Protein AF-A0A543ID88-F1 (afdb_monomer_lite)

Structure (mmCIF, N/CA/C/O backbone):
data_AF-A0A543ID88-F1
#
_entry.id   AF-A0A543ID88-F1
#
loop_
_atom_site.group_PDB
_atom_site.id
_atom_site.type_symbol
_atom_site.label_atom_id
_atom_site.label_alt_id
_atom_site.label_comp_id
_atom_site.label_asym_id
_atom_site.label_entity_id
_atom_site.label_seq_id
_atom_site.pdbx_PDB_ins_code
_atom_site.Cartn_x
_atom_site.Cartn_y
_atom_site.Cartn_z
_atom_site.occupancy
_atom_site.B_iso_or_equiv
_atom_site.auth_seq_id
_atom_site.auth_comp_id
_atom_site.auth_asym_id
_atom_site.auth_atom_id
_atom_site.pdbx_PDB_model_num
ATOM 1 N N . MET A 1 1 ? 28.030 -26.081 2.882 1.00 32.50 1 MET A N 1
ATOM 2 C CA . MET A 1 1 ? 27.523 -26.207 1.498 1.00 32.50 1 MET A CA 1
ATOM 3 C C . MET A 1 1 ? 28.142 -25.094 0.669 1.00 32.50 1 MET A C 1
ATOM 5 O O . MET A 1 1 ? 28.091 -23.961 1.132 1.00 32.50 1 MET A O 1
ATOM 9 N N . PRO A 1 2 ? 28.772 -25.383 -0.480 1.00 26.48 2 PRO A N 1
ATOM 10 C CA . PRO A 1 2 ? 29.343 -24.340 -1.320 1.00 26.48 2 PRO A CA 1
ATOM 11 C C . PRO A 1 2 ? 28.214 -23.525 -1.962 1.00 26.48 2 PRO A C 1
ATOM 13 O O . PRO A 1 2 ? 27.230 -24.091 -2.437 1.00 26.48 2 PRO A O 1
ATOM 16 N N . PHE A 1 3 ? 28.352 -22.199 -1.949 1.00 24.62 3 PHE A N 1
ATOM 17 C CA . PHE A 1 3 ? 27.469 -21.305 -2.693 1.00 24.62 3 PHE A CA 1
ATOM 18 C C . PHE A 1 3 ? 27.558 -21.653 -4.188 1.00 24.62 3 PHE A C 1
ATOM 20 O O . PHE A 1 3 ? 28.674 -21.756 -4.708 1.00 24.62 3 PHE A O 1
ATOM 27 N N . PRO A 1 4 ? 26.431 -21.859 -4.896 1.00 30.67 4 PRO A N 1
ATOM 28 C CA . PRO A 1 4 ? 26.477 -22.095 -6.329 1.00 30.67 4 PRO A CA 1
ATOM 29 C C . PRO A 1 4 ? 27.096 -20.875 -7.014 1.00 30.67 4 PRO A C 1
ATOM 31 O O . PRO A 1 4 ? 26.754 -19.733 -6.699 1.00 30.67 4 PRO A O 1
ATOM 34 N N . ALA A 1 5 ? 28.027 -21.142 -7.933 1.00 29.08 5 ALA A N 1
ATOM 35 C CA . ALA A 1 5 ? 28.704 -20.142 -8.746 1.00 29.08 5 ALA A CA 1
ATOM 36 C C . ALA A 1 5 ? 27.697 -19.126 -9.302 1.00 29.08 5 ALA A C 1
ATOM 38 O O . ALA A 1 5 ? 26.635 -19.508 -9.802 1.00 29.08 5 ALA A O 1
ATOM 39 N N . ALA A 1 6 ? 28.042 -17.841 -9.188 1.00 31.47 6 ALA A N 1
ATOM 40 C CA . ALA A 1 6 ? 27.239 -16.724 -9.657 1.00 31.47 6 ALA A CA 1
ATOM 41 C C . ALA A 1 6 ? 26.782 -16.977 -11.100 1.00 31.47 6 ALA A C 1
ATOM 43 O O . ALA A 1 6 ? 27.571 -16.900 -12.044 1.00 31.47 6 ALA A O 1
ATOM 44 N N . ARG A 1 7 ? 25.498 -17.314 -11.270 1.00 39.09 7 ARG A N 1
ATOM 45 C CA . ARG A 1 7 ? 24.874 -17.362 -12.590 1.00 39.09 7 ARG A CA 1
ATOM 46 C C . ARG A 1 7 ? 24.996 -15.965 -13.190 1.00 39.09 7 ARG A C 1
ATOM 48 O O . ARG A 1 7 ? 24.654 -14.977 -12.544 1.00 39.09 7 ARG A O 1
ATOM 55 N N . SER A 1 8 ? 25.549 -15.921 -14.398 1.00 37.97 8 SER A N 1
ATOM 56 C CA . SER A 1 8 ? 25.791 -14.727 -15.205 1.00 37.97 8 SER A CA 1
ATOM 57 C C . SER A 1 8 ? 24.651 -13.712 -15.098 1.00 37.97 8 SER A C 1
ATOM 59 O O . SER A 1 8 ? 23.491 -14.111 -15.161 1.00 37.97 8 SER A O 1
ATOM 61 N N . ALA A 1 9 ? 25.006 -12.430 -14.973 1.00 44.28 9 ALA A N 1
ATOM 62 C CA . ALA A 1 9 ? 24.134 -11.256 -14.892 1.00 44.28 9 ALA A CA 1
ATOM 63 C C . ALA A 1 9 ? 22.684 -11.457 -15.392 1.00 44.28 9 ALA A C 1
ATOM 65 O O . ALA A 1 9 ? 22.451 -11.856 -16.534 1.00 44.28 9 ALA A O 1
ATOM 66 N N . LEU A 1 10 ? 21.741 -11.124 -14.504 1.00 54.94 10 LEU A N 1
ATOM 67 C CA . LEU A 1 10 ? 20.293 -11.342 -14.587 1.00 54.94 10 LEU A CA 1
ATOM 68 C C . LEU A 1 10 ? 19.692 -11.019 -15.982 1.00 54.94 10 LEU A C 1
ATOM 70 O O . LEU A 1 10 ? 19.933 -9.920 -16.496 1.00 54.94 10 LEU A O 1
ATOM 74 N N . PRO A 1 11 ? 18.854 -11.909 -16.563 1.00 69.50 11 PRO A N 1
ATOM 75 C CA . PRO A 1 11 ? 18.269 -11.781 -17.910 1.00 69.50 11 PRO A CA 1
ATOM 76 C C . PRO A 1 11 ? 17.581 -10.440 -18.218 1.00 69.50 11 PRO A C 1
ATOM 78 O O . PRO A 1 11 ? 17.536 -10.026 -19.376 1.00 69.50 11 PRO A O 1
ATOM 81 N N . LEU A 1 12 ? 17.053 -9.753 -17.201 1.00 75.00 12 LEU A N 1
ATOM 82 C CA . LEU A 1 12 ? 16.366 -8.465 -17.330 1.00 75.00 12 LEU A CA 1
ATOM 83 C C . LEU A 1 12 ? 17.308 -7.274 -17.502 1.00 75.00 12 LEU A C 1
ATOM 85 O O . LEU A 1 12 ? 17.011 -6.383 -18.288 1.00 75.00 12 LEU A O 1
ATOM 89 N N . ALA A 1 13 ? 18.446 -7.244 -16.805 1.00 74.31 13 ALA A N 1
ATOM 90 C CA . ALA A 1 13 ? 19.376 -6.119 -16.904 1.00 74.31 13 ALA A CA 1
ATOM 91 C C . ALA A 1 13 ? 19.948 -6.012 -18.325 1.00 74.31 13 ALA A C 1
ATOM 93 O O . ALA A 1 13 ? 19.974 -4.929 -18.904 1.00 74.31 13 ALA A O 1
ATOM 94 N N . LYS A 1 14 ? 20.316 -7.156 -18.923 1.00 79.31 14 LYS A N 1
ATOM 95 C CA . LYS A 1 14 ? 20.749 -7.223 -20.327 1.00 79.31 14 LYS A CA 1
ATOM 96 C C . LYS A 1 14 ? 19.665 -6.719 -21.282 1.00 79.31 14 LYS A C 1
ATOM 98 O O . LYS A 1 14 ? 19.958 -5.922 -22.165 1.00 79.31 14 LYS A O 1
ATOM 103 N N . ARG A 1 15 ? 18.412 -7.133 -21.073 1.00 88.31 15 ARG A N 1
ATOM 104 C CA . ARG A 1 15 ? 17.266 -6.664 -21.864 1.00 88.31 15 ARG A CA 1
ATOM 105 C C . ARG A 1 15 ? 17.023 -5.171 -21.721 1.00 88.31 15 ARG A C 1
ATOM 107 O O . ARG A 1 15 ? 16.826 -4.508 -22.727 1.00 88.31 15 ARG A O 1
ATOM 114 N N . LEU A 1 16 ? 17.075 -4.628 -20.506 1.00 89.44 16 LEU A N 1
ATOM 115 C CA . LEU A 1 16 ? 16.891 -3.196 -20.263 1.00 89.44 16 LEU A CA 1
ATOM 116 C C . LEU A 1 16 ? 17.969 -2.363 -20.961 1.00 89.44 16 LEU A C 1
ATOM 118 O O . LEU A 1 16 ? 17.645 -1.330 -21.534 1.00 89.44 16 LEU A O 1
ATOM 122 N N . LEU A 1 17 ? 19.222 -2.825 -20.979 1.00 88.62 17 LEU A N 1
ATOM 123 C CA . LEU A 1 17 ? 20.306 -2.138 -21.692 1.00 88.62 17 LEU A CA 1
ATOM 124 C C . LEU A 1 17 ? 20.080 -2.062 -23.208 1.00 88.62 17 LEU A C 1
ATOM 126 O O . LEU A 1 17 ? 20.566 -1.131 -23.841 1.00 88.62 17 LEU A O 1
ATOM 130 N N . VAL A 1 18 ? 19.347 -3.016 -23.782 1.00 91.75 18 VAL A N 1
ATOM 131 C CA . VAL A 1 18 ? 19.036 -3.052 -25.217 1.00 91.75 18 VAL A CA 1
ATOM 132 C C . VAL A 1 18 ? 17.719 -2.330 -25.502 1.00 91.75 18 VAL A C 1
ATOM 134 O O . VAL A 1 18 ? 17.669 -1.379 -26.278 1.00 91.75 18 VAL A O 1
ATOM 137 N N . PHE A 1 19 ? 16.638 -2.771 -24.864 1.00 94.81 19 PHE A N 1
ATOM 138 C CA . PHE A 1 19 ? 15.277 -2.432 -25.260 1.00 94.81 19 PHE A CA 1
ATOM 139 C C . PHE A 1 19 ? 14.764 -1.122 -24.677 1.00 94.81 19 PHE A C 1
ATOM 141 O O . PHE A 1 19 ? 13.960 -0.458 -25.330 1.00 94.81 19 PHE A O 1
ATOM 148 N N . LEU A 1 20 ? 15.238 -0.709 -23.496 1.00 95.31 20 LEU A N 1
ATOM 149 C CA . LEU A 1 20 ? 14.844 0.578 -22.924 1.00 95.31 20 LEU A CA 1
ATOM 150 C C . LEU A 1 20 ? 15.304 1.753 -23.804 1.00 95.31 20 LEU A C 1
ATOM 152 O O . LEU A 1 20 ? 14.445 2.516 -24.244 1.00 95.31 20 LEU A O 1
ATOM 156 N N . PRO A 1 21 ? 16.603 1.905 -24.133 1.00 97.19 21 PRO A N 1
ATOM 157 C CA . PRO A 1 21 ? 17.030 2.985 -25.014 1.00 97.19 21 PRO A CA 1
ATOM 158 C C . PRO A 1 21 ? 16.440 2.851 -26.423 1.00 97.19 21 PRO A C 1
ATOM 160 O O . PRO A 1 21 ? 16.011 3.858 -26.973 1.00 97.19 21 PRO A O 1
ATOM 163 N N . MET A 1 22 ? 16.309 1.634 -26.969 1.00 97.50 22 MET A N 1
ATOM 164 C CA . MET A 1 22 ? 15.675 1.397 -28.277 1.00 97.50 22 MET A CA 1
ATOM 165 C C . MET A 1 22 ? 14.242 1.938 -28.348 1.00 97.50 22 MET A C 1
ATOM 167 O O . MET A 1 22 ? 13.903 2.686 -29.264 1.00 97.50 22 MET A O 1
ATOM 171 N N . ALA A 1 23 ? 13.395 1.612 -27.369 1.00 97.56 23 ALA A N 1
ATOM 172 C CA . ALA A 1 23 ? 12.006 2.062 -27.369 1.00 97.56 23 ALA A CA 1
ATOM 173 C C . ALA A 1 23 ? 11.887 3.594 -27.260 1.00 97.56 23 ALA A C 1
ATOM 175 O O . ALA A 1 23 ? 11.049 4.210 -27.922 1.00 97.56 23 ALA A O 1
ATOM 176 N N . PHE A 1 24 ? 12.756 4.219 -26.464 1.00 98.06 24 PHE A N 1
ATOM 177 C CA . PHE A 1 24 ? 12.815 5.671 -26.312 1.00 98.06 24 PHE A CA 1
ATOM 178 C C . PHE A 1 24 ? 13.335 6.378 -27.573 1.00 98.06 24 PHE A C 1
ATOM 180 O O . PHE A 1 24 ? 12.769 7.395 -27.972 1.00 98.06 24 PHE A O 1
ATOM 187 N N . THR A 1 25 ? 14.345 5.828 -28.250 1.00 97.44 25 THR A N 1
ATOM 188 C CA . THR A 1 25 ? 14.843 6.344 -29.537 1.00 97.44 25 THR A CA 1
ATOM 189 C C . THR A 1 25 ? 13.767 6.328 -30.609 1.00 97.44 25 THR A C 1
ATOM 191 O O . THR A 1 25 ? 13.548 7.342 -31.268 1.00 97.44 25 THR A O 1
ATOM 194 N N . ARG A 1 26 ? 13.041 5.217 -30.746 1.00 96.31 26 ARG A N 1
ATOM 195 C CA . ARG A 1 26 ? 11.966 5.090 -31.741 1.00 96.31 26 ARG A CA 1
ATOM 196 C C . ARG A 1 26 ? 10.801 6.043 -31.468 1.00 96.31 26 ARG A C 1
ATOM 198 O O . ARG A 1 26 ? 10.147 6.505 -32.395 1.00 96.31 26 ARG A O 1
ATOM 205 N N . ARG A 1 27 ? 10.556 6.382 -30.196 1.00 96.06 27 ARG A N 1
ATOM 206 C CA . ARG A 1 27 ? 9.585 7.418 -29.810 1.00 96.06 27 ARG A CA 1
ATOM 207 C C . ARG A 1 27 ? 10.066 8.834 -30.142 1.00 96.06 27 ARG A C 1
ATOM 209 O O . ARG A 1 27 ? 9.229 9.674 -30.485 1.00 96.06 27 ARG A O 1
ATOM 216 N N . LEU A 1 28 ? 11.366 9.093 -29.984 1.00 95.81 28 LEU A N 1
ATOM 217 C CA . LEU A 1 28 ? 12.005 10.382 -30.263 1.00 95.81 28 LEU A CA 1
ATOM 218 C C . LEU A 1 28 ? 12.052 10.689 -31.766 1.00 95.81 28 LEU A C 1
ATOM 220 O O . LEU A 1 28 ? 11.889 11.844 -32.146 1.00 95.81 28 LEU A O 1
ATOM 224 N N . LEU A 1 29 ? 12.253 9.668 -32.605 1.00 94.94 29 LEU A N 1
ATOM 225 C CA . LEU A 1 29 ? 12.460 9.798 -34.051 1.00 94.94 29 LEU A CA 1
ATOM 226 C C . LEU A 1 29 ? 11.377 9.034 -34.844 1.00 94.94 29 LEU A C 1
ATOM 228 O O . LEU A 1 29 ? 11.678 8.032 -35.492 1.00 94.94 29 LEU A O 1
ATOM 232 N N . PRO A 1 30 ? 10.107 9.483 -34.806 1.00 93.94 30 PRO A N 1
ATOM 233 C CA . PRO A 1 30 ? 8.981 8.747 -35.389 1.00 93.94 30 PRO A CA 1
ATOM 234 C C . PRO A 1 30 ? 8.998 8.671 -36.925 1.00 93.94 30 PRO A C 1
ATOM 236 O O . PRO A 1 30 ? 8.329 7.810 -37.491 1.00 93.94 30 PRO A O 1
ATOM 239 N N . ASP A 1 31 ? 9.746 9.550 -37.597 1.00 94.38 31 ASP A N 1
ATOM 240 C CA . ASP A 1 31 ? 9.828 9.599 -39.065 1.00 94.38 31 ASP A CA 1
ATOM 241 C C . ASP A 1 31 ? 10.804 8.562 -39.655 1.00 94.38 31 ASP A C 1
ATOM 243 O O . ASP A 1 31 ? 10.815 8.332 -40.868 1.00 94.38 31 ASP A O 1
ATOM 247 N N . VAL A 1 32 ? 11.607 7.911 -38.806 1.00 95.88 32 VAL A N 1
ATOM 248 C CA . VAL A 1 32 ? 12.527 6.840 -39.201 1.00 95.88 32 VAL A CA 1
ATOM 249 C C . VAL A 1 32 ? 11.774 5.512 -39.256 1.00 95.88 32 VAL A C 1
ATOM 251 O O . VAL A 1 32 ? 10.973 5.185 -38.379 1.00 95.88 32 VAL A O 1
ATOM 254 N N . ARG A 1 33 ? 12.041 4.704 -40.285 1.00 96.19 33 ARG A N 1
ATOM 255 C CA . ARG A 1 33 ? 11.473 3.355 -40.396 1.00 96.19 33 ARG A CA 1
ATOM 256 C C . ARG A 1 33 ? 12.375 2.345 -39.702 1.00 96.19 33 ARG A C 1
ATOM 258 O O . ARG A 1 33 ? 13.553 2.220 -40.039 1.00 96.19 33 ARG A O 1
ATOM 265 N N . TYR A 1 34 ? 11.787 1.591 -38.780 1.00 96.25 34 TYR A N 1
ATOM 266 C CA . TYR A 1 34 ? 12.476 0.578 -37.989 1.00 96.25 34 TYR A CA 1
ATOM 267 C C . TYR A 1 34 ? 11.939 -0.826 -38.286 1.00 96.25 34 TYR A C 1
ATOM 269 O O . TYR A 1 34 ? 10.726 -0.985 -38.436 1.00 96.25 34 TYR A O 1
ATOM 277 N N . PRO A 1 35 ? 12.800 -1.855 -38.286 1.00 96.44 35 PRO A N 1
ATOM 278 C CA . PRO A 1 35 ? 12.372 -3.246 -38.250 1.00 96.44 35 PRO A CA 1
ATOM 279 C C . PRO A 1 35 ? 11.612 -3.557 -36.955 1.00 96.44 35 PRO A C 1
ATOM 281 O O . PRO A 1 35 ? 11.930 -3.029 -35.882 1.00 96.44 35 PRO A O 1
ATOM 284 N N . ASP A 1 36 ? 10.618 -4.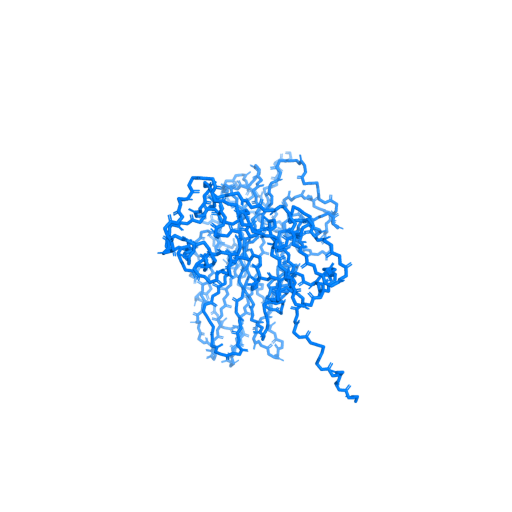437 -37.043 1.00 96.31 36 ASP A N 1
ATOM 285 C CA . ASP A 1 36 ? 9.851 -4.940 -35.900 1.00 96.31 36 ASP A CA 1
ATOM 286 C C . ASP A 1 36 ? 10.512 -6.154 -35.230 1.00 96.31 36 ASP A C 1
ATOM 288 O O . ASP A 1 36 ? 9.986 -6.683 -34.250 1.00 96.31 36 ASP A O 1
ATOM 292 N N . THR A 1 37 ? 11.681 -6.569 -35.718 1.00 96.44 37 THR A N 1
ATOM 293 C CA . THR A 1 37 ? 12.481 -7.670 -35.187 1.00 96.44 37 THR A CA 1
ATOM 294 C C . THR A 1 37 ? 13.880 -7.224 -34.782 1.00 96.44 37 THR A C 1
ATOM 296 O O . THR A 1 37 ? 14.420 -6.229 -35.270 1.00 96.44 37 THR A O 1
ATOM 299 N N . VAL A 1 38 ? 14.480 -8.003 -33.885 1.00 95.06 38 VAL A N 1
ATOM 300 C CA . VAL A 1 38 ? 15.925 -8.011 -33.635 1.00 95.06 38 VAL A CA 1
ATOM 301 C C . VAL A 1 38 ? 16.477 -9.387 -33.982 1.00 95.06 38 VAL A C 1
ATOM 303 O O . VAL A 1 38 ? 15.849 -10.408 -33.682 1.00 95.06 38 VAL A O 1
ATOM 306 N N . ALA A 1 39 ? 17.645 -9.422 -34.615 1.00 95.50 39 ALA A N 1
ATOM 307 C CA . ALA A 1 39 ? 18.350 -10.663 -34.907 1.00 95.50 39 ALA A CA 1
ATOM 308 C C . ALA A 1 39 ? 19.208 -11.073 -33.707 1.00 95.50 39 ALA A C 1
ATOM 310 O O . ALA A 1 39 ? 19.908 -10.245 -33.132 1.00 95.50 39 ALA A O 1
ATOM 311 N N . ALA A 1 40 ? 19.191 -12.348 -33.348 1.00 92.94 40 ALA A N 1
ATOM 312 C CA . ALA A 1 40 ? 20.079 -12.969 -32.372 1.00 92.94 40 ALA A CA 1
ATOM 313 C C . ALA A 1 40 ? 20.671 -14.263 -32.972 1.00 92.94 40 ALA A C 1
ATOM 315 O O . ALA A 1 40 ? 20.131 -14.766 -33.964 1.00 92.94 40 ALA A O 1
ATOM 316 N N . PRO A 1 41 ? 21.762 -14.822 -32.412 1.00 93.25 41 PRO A N 1
ATOM 317 C CA . PRO A 1 41 ? 22.374 -16.053 -32.927 1.00 93.25 41 PRO A CA 1
ATOM 318 C C . PRO A 1 41 ? 21.398 -17.230 -33.119 1.00 93.25 41 PRO A C 1
ATOM 320 O O . PRO A 1 41 ? 21.515 -17.985 -34.082 1.00 93.25 41 PRO A O 1
ATOM 323 N N . GLY A 1 42 ? 20.417 -17.363 -32.232 1.00 91.06 42 GLY A N 1
ATOM 324 C CA . GLY A 1 42 ? 19.399 -18.408 -32.187 1.00 91.06 42 GLY A CA 1
ATOM 325 C C . GLY A 1 42 ? 18.105 -18.071 -32.927 1.00 91.06 42 GLY A C 1
ATOM 326 O O . GLY A 1 42 ? 17.183 -18.886 -32.930 1.00 91.06 42 GLY A O 1
ATOM 327 N N . GLY A 1 43 ? 18.010 -16.901 -33.567 1.00 93.81 43 GLY A N 1
ATOM 328 C CA . GLY A 1 43 ? 16.870 -16.535 -34.406 1.00 93.81 43 GLY A CA 1
ATOM 329 C C . GLY A 1 43 ? 16.448 -15.075 -34.292 1.00 93.81 43 GLY A C 1
ATOM 330 O O . GLY A 1 43 ? 17.131 -14.238 -33.708 1.00 93.81 43 GLY A O 1
ATOM 331 N N . ARG A 1 44 ? 15.293 -14.759 -34.880 1.00 95.12 44 ARG A N 1
ATOM 332 C CA . ARG A 1 44 ? 14.691 -13.423 -34.809 1.00 95.12 44 ARG A CA 1
ATOM 333 C C . ARG A 1 44 ? 13.687 -13.347 -33.671 1.00 95.12 44 ARG A C 1
ATOM 335 O O . ARG A 1 44 ? 12.869 -14.250 -33.510 1.00 95.12 44 ARG A O 1
ATOM 342 N N . VAL A 1 45 ? 13.717 -12.245 -32.932 1.00 93.12 45 VAL A N 1
ATOM 343 C CA . VAL A 1 45 ? 12.746 -11.934 -31.877 1.00 93.12 45 VAL A CA 1
ATOM 344 C C . VAL A 1 45 ? 11.899 -10.762 -32.342 1.00 93.12 45 VAL A C 1
ATOM 346 O O . VAL A 1 45 ? 12.434 -9.693 -32.636 1.00 93.12 45 VAL A O 1
ATOM 349 N N . ARG A 1 46 ? 10.579 -10.953 -32.411 1.00 95.75 46 ARG A N 1
ATOM 350 C CA . ARG A 1 46 ? 9.644 -9.867 -32.712 1.00 95.75 46 ARG A CA 1
ATOM 351 C C . ARG A 1 46 ? 9.519 -8.969 -31.486 1.00 95.75 46 ARG A C 1
ATOM 353 O O . ARG A 1 46 ? 9.213 -9.436 -30.394 1.00 95.75 46 ARG A O 1
ATOM 360 N N . LEU A 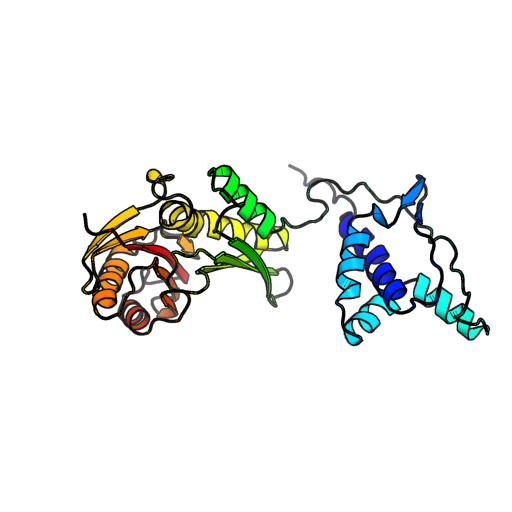1 47 ? 9.741 -7.674 -31.667 1.00 94.62 47 LEU A N 1
ATOM 361 C CA . LEU A 1 47 ? 9.776 -6.688 -30.588 1.00 94.62 47 LEU A CA 1
ATOM 362 C C . LEU A 1 47 ? 8.440 -6.571 -29.852 1.00 94.62 47 LEU A C 1
ATOM 364 O O . LEU A 1 47 ? 8.426 -6.363 -28.645 1.00 94.62 47 LEU A O 1
ATOM 368 N N . ALA A 1 48 ? 7.321 -6.755 -30.559 1.00 91.81 48 ALA A N 1
ATOM 369 C CA . ALA A 1 48 ? 5.992 -6.772 -29.948 1.00 91.81 48 ALA A CA 1
ATOM 370 C C . ALA A 1 48 ? 5.787 -7.942 -28.965 1.00 91.81 48 ALA A C 1
ATOM 372 O O . ALA A 1 48 ? 4.965 -7.825 -28.060 1.00 91.81 48 ALA A O 1
ATOM 373 N N . ASP A 1 49 ? 6.542 -9.034 -29.125 1.00 89.81 49 ASP A N 1
ATOM 374 C CA . ASP A 1 49 ? 6.466 -10.222 -28.267 1.00 89.81 49 ASP A CA 1
ATOM 375 C C . ASP A 1 49 ? 7.548 -10.215 -27.173 1.00 89.81 49 ASP A C 1
ATOM 377 O O . ASP A 1 49 ? 7.559 -11.084 -26.302 1.00 89.81 49 ASP A O 1
ATOM 381 N N . GLU A 1 50 ? 8.464 -9.239 -27.192 1.00 90.44 50 GLU A N 1
ATOM 382 C CA . GLU A 1 50 ? 9.490 -9.085 -26.164 1.00 90.44 50 GLU A CA 1
ATOM 383 C C . GLU A 1 50 ? 8.945 -8.209 -25.016 1.00 90.44 50 GLU A C 1
ATOM 385 O O . GLU A 1 50 ? 8.677 -7.017 -25.210 1.00 90.44 50 GLU A O 1
ATOM 390 N N . PRO A 1 51 ? 8.752 -8.765 -23.804 1.00 83.94 51 PRO A N 1
ATOM 391 C CA . PRO A 1 51 ? 8.013 -8.084 -22.741 1.00 83.94 51 PRO A CA 1
ATOM 392 C C . PRO A 1 51 ? 8.710 -6.826 -22.206 1.00 83.94 51 PRO A C 1
ATOM 394 O O . PRO A 1 51 ? 8.035 -5.883 -21.788 1.00 83.94 51 PRO A O 1
ATOM 397 N N . VAL A 1 52 ? 10.045 -6.773 -22.220 1.00 87.69 52 VAL A N 1
ATOM 398 C CA . VAL A 1 52 ? 10.805 -5.600 -21.767 1.00 87.69 52 VAL A CA 1
ATOM 399 C C . VAL A 1 52 ? 10.725 -4.486 -22.802 1.00 87.69 52 VAL A C 1
ATOM 401 O O . VAL A 1 52 ? 10.549 -3.330 -22.419 1.00 87.69 52 VAL A O 1
ATOM 404 N N . PHE A 1 53 ? 10.780 -4.805 -24.097 1.00 93.00 53 PHE A N 1
ATOM 405 C CA . PHE A 1 53 ? 10.537 -3.817 -25.147 1.00 93.00 53 PHE A CA 1
ATOM 406 C C . PHE A 1 53 ? 9.109 -3.272 -25.099 1.00 93.00 53 PHE A C 1
ATOM 408 O O . PHE A 1 53 ? 8.930 -2.055 -25.103 1.00 93.00 53 PHE A O 1
ATOM 415 N N . ALA A 1 54 ? 8.098 -4.137 -24.995 1.00 90.44 54 ALA A N 1
ATOM 416 C CA . ALA A 1 54 ? 6.702 -3.712 -24.891 1.00 90.44 54 ALA A CA 1
ATOM 417 C C . ALA A 1 54 ? 6.473 -2.770 -23.692 1.00 90.44 54 ALA A C 1
ATOM 419 O O . ALA A 1 54 ? 5.858 -1.707 -23.844 1.00 90.44 54 ALA A O 1
ATOM 420 N N . ALA A 1 55 ? 7.028 -3.105 -22.520 1.00 86.31 55 ALA A N 1
ATOM 421 C CA . ALA A 1 55 ? 6.966 -2.257 -21.330 1.00 86.31 55 ALA A CA 1
ATOM 422 C C . ALA A 1 55 ? 7.726 -0.929 -21.516 1.00 86.31 55 ALA A C 1
ATOM 424 O O . ALA A 1 55 ? 7.206 0.139 -21.185 1.00 86.31 55 ALA A O 1
ATOM 425 N N . ALA A 1 56 ? 8.929 -0.969 -22.095 1.00 93.94 56 ALA A N 1
ATOM 426 C CA . ALA A 1 56 ? 9.721 0.223 -22.385 1.00 93.94 56 ALA A CA 1
ATOM 427 C C . ALA A 1 56 ? 9.021 1.159 -23.383 1.00 93.94 56 ALA A C 1
ATOM 429 O O . ALA A 1 56 ? 8.991 2.371 -23.171 1.00 93.94 56 ALA A O 1
ATOM 430 N N . ALA A 1 57 ? 8.402 0.613 -24.431 1.00 95.19 57 ALA A N 1
ATOM 431 C CA . ALA A 1 57 ? 7.634 1.368 -25.417 1.00 95.19 57 ALA A CA 1
ATOM 432 C C . ALA A 1 57 ? 6.396 2.016 -24.792 1.00 95.19 57 ALA A C 1
ATOM 434 O O . ALA A 1 57 ? 6.090 3.172 -25.088 1.00 95.19 57 ALA A O 1
ATOM 435 N N . ALA A 1 58 ? 5.711 1.313 -23.885 1.00 90.62 58 ALA A N 1
ATOM 436 C CA . ALA A 1 58 ? 4.627 1.898 -23.103 1.00 90.62 58 ALA A CA 1
ATOM 437 C C . ALA A 1 58 ? 5.109 3.060 -22.227 1.00 90.62 58 ALA A C 1
ATOM 439 O O . ALA A 1 58 ? 4.483 4.121 -22.231 1.00 90.62 58 ALA A O 1
ATOM 440 N N . ARG A 1 59 ? 6.252 2.906 -21.547 1.00 92.75 59 ARG A N 1
ATOM 441 C CA . ARG A 1 59 ? 6.840 3.970 -20.722 1.00 92.75 59 ARG A CA 1
ATOM 442 C C . ARG A 1 59 ? 7.266 5.186 -21.545 1.00 92.75 59 ARG A C 1
ATOM 444 O O . ARG A 1 59 ? 6.999 6.311 -21.120 1.00 92.75 59 ARG A O 1
ATOM 451 N N . ALA A 1 60 ? 7.882 4.961 -22.705 1.00 95.88 60 ALA A N 1
ATOM 452 C CA . ALA A 1 60 ? 8.354 6.011 -23.603 1.00 95.88 60 ALA A CA 1
ATOM 453 C C . ALA A 1 60 ? 7.208 6.886 -24.138 1.00 95.88 60 ALA A C 1
ATOM 455 O O . ALA A 1 60 ? 7.391 8.088 -24.313 1.00 95.88 60 ALA A O 1
ATOM 456 N N . ARG A 1 61 ? 6.004 6.326 -24.352 1.00 95.00 61 ARG A N 1
ATOM 457 C CA . ARG A 1 61 ? 4.824 7.111 -24.773 1.00 95.00 61 ARG A CA 1
ATOM 458 C C . ARG A 1 61 ? 4.458 8.220 -23.783 1.00 95.00 61 ARG A C 1
ATOM 460 O O . ARG A 1 61 ? 4.011 9.273 -24.224 1.00 95.00 61 ARG A O 1
ATOM 467 N N . ASN A 1 62 ? 4.693 7.980 -22.495 1.00 91.69 62 ASN A N 1
ATOM 468 C CA . ASN A 1 62 ? 4.362 8.888 -21.395 1.00 91.69 62 ASN A CA 1
ATOM 469 C C . ASN A 1 62 ? 5.589 9.644 -20.855 1.00 91.69 62 ASN A C 1
ATOM 471 O O . ASN A 1 62 ? 5.502 10.286 -19.812 1.00 91.69 62 ASN A O 1
ATOM 475 N N . ALA A 1 63 ? 6.758 9.500 -21.483 1.00 92.25 63 ALA A N 1
ATOM 476 C CA . ALA A 1 63 ? 7.980 10.150 -21.031 1.00 92.25 63 ALA A CA 1
ATOM 477 C C . ALA A 1 63 ? 8.008 11.623 -21.449 1.00 92.25 63 ALA A C 1
ATOM 479 O O . ALA A 1 63 ? 7.596 11.975 -22.557 1.00 92.25 63 ALA A O 1
ATOM 480 N N . ASP A 1 64 ? 8.518 12.477 -20.563 1.00 93.69 64 ASP A N 1
ATOM 481 C CA . ASP A 1 64 ? 8.800 13.866 -20.911 1.00 93.69 64 ASP A CA 1
ATOM 482 C C . ASP A 1 64 ? 10.068 13.971 -21.776 1.00 93.69 64 ASP A C 1
ATOM 484 O O . ASP A 1 64 ? 10.831 13.014 -21.949 1.00 93.69 64 ASP A O 1
ATOM 488 N N . ARG A 1 65 ? 10.307 15.158 -22.339 1.00 92.00 65 ARG A N 1
ATOM 489 C CA . ARG A 1 65 ? 11.463 15.396 -23.210 1.00 92.00 65 ARG A CA 1
ATOM 490 C C . ARG A 1 65 ? 12.800 15.134 -22.507 1.00 92.00 65 ARG A C 1
ATOM 492 O O . ARG A 1 65 ? 13.693 14.551 -23.117 1.00 92.00 65 ARG A O 1
ATOM 499 N N . ALA A 1 66 ? 12.937 15.538 -21.245 1.00 92.38 66 ALA A N 1
ATOM 500 C CA . ALA A 1 66 ? 14.189 15.404 -20.504 1.00 92.38 66 ALA A CA 1
ATOM 501 C C . ALA A 1 66 ? 14.516 13.931 -20.218 1.00 92.38 66 ALA A C 1
ATOM 503 O O . ALA A 1 66 ? 15.666 13.501 -20.303 1.00 92.38 66 ALA A O 1
ATOM 504 N N . GLU A 1 67 ? 13.507 13.129 -19.897 1.00 90.69 67 GLU A N 1
ATOM 505 C CA . GLU A 1 67 ? 13.638 11.688 -19.755 1.00 90.69 67 GLU A CA 1
ATOM 506 C C . GLU A 1 67 ? 13.976 11.023 -21.086 1.00 90.69 67 GLU A C 1
ATOM 508 O O . GLU A 1 67 ? 14.880 10.185 -21.122 1.00 90.69 67 GLU A O 1
ATOM 513 N N . ILE A 1 68 ? 13.317 11.433 -22.175 1.00 92.94 68 ILE A N 1
ATOM 514 C CA . ILE A 1 68 ? 13.615 10.911 -23.508 1.00 92.94 68 ILE A CA 1
ATOM 515 C C . ILE A 1 68 ? 15.076 11.141 -23.875 1.00 92.94 68 ILE A C 1
ATOM 517 O O . ILE A 1 68 ? 15.759 10.186 -24.239 1.00 92.94 68 ILE A O 1
ATOM 521 N N . GLU A 1 69 ? 15.591 12.354 -23.701 1.00 90.50 69 GLU A N 1
ATOM 522 C CA . GLU A 1 69 ? 16.990 12.678 -23.992 1.00 90.50 69 GLU A CA 1
ATOM 523 C C . GLU A 1 69 ? 17.965 11.881 -23.100 1.00 90.50 69 GLU A C 1
ATOM 525 O O . GLU A 1 69 ? 18.961 11.348 -23.587 1.00 90.50 69 GLU A O 1
ATOM 530 N N . ARG A 1 70 ? 17.664 11.682 -21.808 1.00 92.62 70 ARG A N 1
ATOM 531 C CA . ARG A 1 70 ? 18.526 10.878 -20.911 1.00 92.62 70 ARG A CA 1
ATOM 532 C C . ARG A 1 70 ? 18.625 9.400 -21.298 1.00 92.62 70 ARG A C 1
ATOM 534 O O . ARG A 1 70 ? 19.611 8.749 -20.940 1.00 92.62 70 ARG A O 1
ATOM 541 N N . VAL A 1 71 ? 17.596 8.849 -21.939 1.00 95.38 71 VAL A N 1
ATOM 542 C CA . VAL A 1 71 ? 17.489 7.410 -22.227 1.00 95.38 71 VAL A CA 1
ATOM 543 C C . VAL A 1 71 ? 17.814 7.106 -23.691 1.00 95.38 71 VAL A C 1
ATOM 545 O O . VAL A 1 71 ? 18.678 6.269 -23.950 1.00 95.38 71 VAL A O 1
ATOM 548 N N . ALA A 1 72 ? 17.181 7.799 -24.641 1.00 95.06 72 ALA A N 1
ATOM 549 C CA . ALA A 1 72 ? 17.296 7.542 -26.079 1.00 95.06 72 ALA A CA 1
ATOM 550 C C . ALA A 1 72 ? 18.730 7.695 -26.609 1.00 95.06 72 ALA A C 1
ATOM 552 O O . ALA A 1 72 ? 19.174 6.899 -27.433 1.00 95.06 72 ALA A O 1
ATOM 553 N N . LEU A 1 73 ? 19.487 8.673 -26.102 1.00 92.38 73 LEU A N 1
ATOM 554 C CA . LEU A 1 73 ? 20.854 8.957 -26.564 1.00 92.38 73 LEU A CA 1
ATOM 555 C C . LEU A 1 73 ? 21.856 7.835 -26.244 1.00 92.38 73 LEU A C 1
ATOM 557 O O . LEU A 1 73 ? 22.986 7.850 -26.718 1.00 92.38 73 LEU A O 1
ATOM 561 N N . ARG A 1 74 ? 21.458 6.843 -25.437 1.00 92.94 74 ARG A N 1
ATOM 562 C CA . ARG A 1 74 ? 22.269 5.653 -25.140 1.00 92.94 74 ARG A CA 1
ATOM 563 C C . ARG A 1 74 ? 22.034 4.506 -26.127 1.00 92.94 74 ARG A C 1
ATOM 565 O O . ARG A 1 74 ? 22.640 3.449 -25.973 1.00 92.94 74 ARG A O 1
ATOM 572 N N . CYS A 1 75 ? 21.139 4.676 -27.100 1.00 95.38 75 CYS A N 1
ATOM 573 C CA . CYS A 1 75 ? 20.799 3.639 -28.066 1.00 95.38 75 CYS A CA 1
ATOM 574 C C . CYS A 1 75 ? 21.806 3.572 -29.220 1.00 95.38 75 CYS A C 1
ATOM 576 O O . CYS A 1 75 ? 22.176 4.593 -29.798 1.00 95.38 75 CYS A O 1
ATOM 578 N N . SER A 1 76 ? 22.167 2.358 -29.640 1.00 92.56 76 SER A N 1
ATOM 579 C CA . SER A 1 76 ? 22.938 2.144 -30.868 1.00 92.56 76 SER A CA 1
ATOM 580 C C . SER A 1 76 ? 22.183 2.583 -32.128 1.00 92.56 76 SER A C 1
ATOM 582 O O . SER A 1 76 ? 22.812 3.114 -33.038 1.00 92.56 76 SER A O 1
ATOM 584 N N . GLU A 1 77 ? 20.854 2.419 -32.178 1.00 95.12 77 GLU A N 1
ATOM 585 C CA . GLU A 1 77 ? 20.030 2.899 -33.301 1.00 95.12 77 GLU A CA 1
ATOM 586 C C . GLU A 1 77 ? 20.083 4.428 -33.400 1.00 95.12 77 GLU A C 1
ATOM 588 O O . GLU A 1 77 ? 20.197 4.962 -34.498 1.00 95.12 77 GLU A O 1
ATOM 593 N N . PHE A 1 78 ? 20.078 5.137 -32.263 1.00 95.81 78 PHE A N 1
ATOM 594 C CA . PHE A 1 78 ? 20.222 6.595 -32.250 1.00 95.81 78 PHE A CA 1
ATOM 595 C C . PHE A 1 78 ? 21.573 7.019 -32.831 1.00 95.81 78 PHE A C 1
ATOM 597 O O . PHE A 1 78 ? 21.617 7.879 -33.703 1.00 95.81 78 PHE A O 1
ATOM 604 N N . ASN A 1 79 ? 22.661 6.375 -32.398 1.00 93.94 79 ASN A N 1
ATOM 605 C CA . ASN A 1 79 ? 24.001 6.673 -32.906 1.00 93.94 79 ASN A CA 1
ATOM 606 C C . ASN A 1 79 ? 24.116 6.406 -34.414 1.00 93.94 79 ASN A C 1
ATOM 608 O O . ASN A 1 79 ? 24.700 7.209 -35.135 1.00 93.94 79 ASN A O 1
ATOM 612 N N . ALA A 1 80 ? 23.532 5.309 -34.906 1.00 94.00 80 ALA A N 1
ATOM 613 C CA . ALA A 1 80 ? 23.517 5.000 -36.335 1.00 94.00 80 ALA A CA 1
ATOM 614 C C . ALA A 1 80 ? 22.740 6.050 -37.146 1.00 94.00 80 ALA A C 1
ATOM 616 O O . ALA A 1 80 ? 23.206 6.466 -38.205 1.00 94.00 80 ALA A O 1
ATOM 617 N N . ILE A 1 81 ? 21.590 6.507 -36.636 1.00 95.56 81 ILE A N 1
ATOM 618 C CA . ILE A 1 81 ? 20.817 7.591 -37.256 1.00 95.56 81 ILE A CA 1
ATOM 619 C C . ILE A 1 81 ? 21.633 8.882 -37.261 1.00 95.56 81 ILE A C 1
ATOM 621 O O . ILE A 1 81 ? 21.752 9.505 -38.308 1.00 95.56 81 ILE A O 1
ATOM 625 N N . ASN A 1 82 ? 22.224 9.262 -36.125 1.00 94.94 82 ASN A N 1
ATOM 626 C CA . ASN A 1 82 ? 23.016 10.486 -36.020 1.00 94.94 82 ASN A CA 1
ATOM 627 C C . ASN A 1 82 ? 24.160 10.511 -37.042 1.00 94.94 82 ASN A C 1
ATOM 629 O O . ASN A 1 82 ? 24.293 11.485 -37.774 1.00 94.94 82 ASN A O 1
ATOM 633 N N . ASN A 1 83 ? 24.911 9.413 -37.162 1.00 95.12 83 ASN A N 1
ATOM 634 C CA . ASN A 1 83 ? 25.991 9.305 -38.144 1.00 95.12 83 ASN A CA 1
ATOM 635 C C . ASN A 1 83 ? 25.471 9.442 -39.586 1.00 95.12 83 ASN A C 1
ATOM 637 O O . ASN A 1 83 ? 26.064 10.153 -40.386 1.00 95.12 83 ASN A O 1
ATOM 641 N N . ALA A 1 84 ? 24.332 8.822 -39.915 1.00 94.06 84 ALA A N 1
ATOM 642 C CA . ALA A 1 84 ? 23.741 8.953 -41.248 1.00 94.06 84 ALA A CA 1
ATOM 643 C C . ALA A 1 84 ? 23.334 10.403 -41.568 1.00 94.06 84 ALA A C 1
ATOM 645 O O . ALA A 1 84 ? 23.488 10.848 -42.704 1.00 94.06 84 ALA A O 1
ATOM 646 N N . LEU A 1 85 ? 22.824 11.146 -40.580 1.00 93.44 85 LEU A N 1
ATOM 647 C CA . LEU A 1 85 ? 22.482 12.562 -40.746 1.00 93.44 85 LEU A CA 1
ATOM 648 C C . LEU A 1 85 ? 23.724 13.439 -40.912 1.00 93.44 85 LEU A C 1
ATOM 650 O O . LEU A 1 85 ? 23.710 14.353 -41.735 1.00 93.44 85 LEU A O 1
ATOM 654 N N . GLU A 1 86 ? 24.796 13.154 -40.170 1.00 95.19 86 GLU A N 1
ATOM 655 C CA . GLU A 1 86 ? 26.094 13.820 -40.342 1.00 95.19 86 GLU A CA 1
ATOM 656 C C . GLU A 1 86 ? 26.675 13.576 -41.746 1.00 95.19 86 GLU A C 1
ATOM 658 O O . GLU A 1 86 ? 27.250 14.490 -42.338 1.00 95.19 86 GLU A O 1
ATOM 663 N N . ASP A 1 87 ? 26.415 12.402 -42.326 1.00 95.12 87 ASP A N 1
ATOM 664 C CA . ASP A 1 87 ? 26.770 12.044 -43.706 1.00 95.12 87 ASP A CA 1
ATOM 665 C C . ASP A 1 87 ? 25.794 12.607 -44.767 1.00 95.12 87 ASP A C 1
ATOM 667 O O . ASP A 1 87 ? 25.931 12.335 -45.964 1.00 95.12 87 ASP A O 1
ATOM 671 N N . GLY A 1 88 ? 24.812 13.418 -44.359 1.00 95.12 88 GLY A N 1
ATOM 672 C CA . GLY A 1 88 ? 23.895 14.129 -45.255 1.00 95.12 88 GLY A CA 1
ATOM 673 C C . GLY A 1 88 ? 22.611 13.378 -45.620 1.00 95.12 88 GLY A C 1
ATOM 674 O O . GLY A 1 88 ? 21.923 13.786 -46.560 1.00 95.12 88 GLY A O 1
ATOM 675 N N . ALA A 1 89 ? 22.260 12.301 -44.911 1.00 93.00 89 ALA A N 1
ATOM 676 C CA . ALA A 1 89 ? 20.963 11.649 -45.085 1.00 93.00 89 ALA A CA 1
ATOM 677 C C . ALA A 1 89 ? 19.804 12.562 -44.636 1.00 93.00 89 ALA A C 1
ATOM 679 O O . ALA A 1 89 ? 19.927 13.340 -43.691 1.00 93.00 89 ALA A O 1
ATOM 680 N N . ASP A 1 90 ? 18.643 12.427 -45.283 1.00 92.31 90 ASP A N 1
ATOM 681 C CA . ASP A 1 90 ? 17.387 13.002 -44.789 1.00 92.31 90 ASP A CA 1
ATOM 682 C C . ASP A 1 90 ? 16.731 12.007 -43.820 1.00 92.31 90 ASP A C 1
ATOM 684 O O . ASP A 1 90 ? 16.654 10.808 -44.099 1.00 92.31 90 ASP A O 1
ATOM 688 N N . LEU A 1 91 ? 16.212 12.510 -42.697 1.00 89.44 91 LEU A N 1
ATOM 689 C CA . LEU A 1 91 ? 15.360 11.737 -41.790 1.00 89.44 91 LEU A CA 1
ATOM 690 C C . LEU A 1 91 ? 14.148 11.156 -42.532 1.00 89.44 91 LEU A C 1
ATOM 692 O O . LEU A 1 91 ? 13.729 10.030 -42.253 1.00 89.44 91 LEU A O 1
ATOM 696 N N . ARG A 1 92 ? 13.588 11.906 -43.491 1.00 87.25 92 ARG A N 1
ATOM 697 C CA . ARG A 1 92 ? 12.414 11.490 -44.263 1.00 87.25 92 ARG A CA 1
ATOM 698 C C . ARG A 1 92 ? 12.777 10.362 -45.220 1.00 87.25 92 ARG A C 1
ATOM 700 O O . ARG A 1 92 ? 13.319 10.576 -46.298 1.00 87.25 92 ARG A O 1
ATOM 707 N N . GLY A 1 93 ? 12.404 9.149 -44.828 1.00 82.88 93 GLY A N 1
ATOM 708 C CA . GLY A 1 93 ? 12.681 7.939 -45.598 1.00 82.88 93 GLY A CA 1
ATOM 709 C C . GLY A 1 93 ? 13.937 7.198 -45.151 1.00 82.88 93 GLY A C 1
ATOM 710 O O . GLY A 1 93 ? 14.270 6.192 -45.776 1.00 82.88 93 GLY A O 1
ATOM 711 N N . LEU A 1 94 ? 14.587 7.630 -44.063 1.00 93.69 94 LEU A N 1
ATOM 712 C CA . LEU A 1 94 ? 15.656 6.858 -43.444 1.00 93.69 94 LEU A CA 1
ATOM 713 C C . LEU A 1 94 ? 15.101 5.513 -42.956 1.00 93.69 94 LEU A C 1
ATOM 715 O O . LEU A 1 94 ? 14.101 5.447 -42.235 1.00 93.69 94 LEU A O 1
ATOM 719 N N . VAL A 1 95 ? 15.764 4.433 -43.362 1.00 93.56 95 VAL A N 1
ATOM 720 C CA . VAL A 1 95 ? 15.447 3.066 -42.944 1.00 93.56 95 VAL A CA 1
ATOM 721 C C . VAL A 1 95 ? 16.648 2.519 -42.192 1.00 93.56 95 VAL A C 1
ATOM 723 O O . VAL A 1 95 ? 17.747 2.461 -42.740 1.00 93.56 95 VAL A O 1
ATOM 726 N N . ILE A 1 96 ? 16.437 2.112 -40.944 1.00 93.81 96 ILE A N 1
ATOM 727 C CA . ILE A 1 96 ? 17.478 1.474 -40.137 1.00 93.81 96 ILE A CA 1
ATOM 728 C C . ILE A 1 96 ? 17.476 -0.033 -40.399 1.00 93.81 96 ILE A C 1
ATOM 730 O O . ILE A 1 96 ? 16.424 -0.658 -40.519 1.00 93.81 96 ILE A O 1
ATOM 734 N N . GLY A 1 97 ? 18.671 -0.614 -40.526 1.00 92.00 97 GLY A N 1
ATOM 735 C CA . GLY A 1 97 ? 18.841 -2.061 -40.649 1.00 92.00 97 GLY A CA 1
ATOM 736 C C . GLY A 1 97 ? 18.435 -2.811 -39.374 1.00 92.00 97 GLY A C 1
ATOM 737 O O . GLY A 1 97 ? 18.282 -2.224 -38.307 1.00 92.00 97 GLY A O 1
ATOM 738 N N . GLU A 1 98 ? 18.265 -4.129 -39.475 1.00 93.31 98 GLU A N 1
ATOM 739 C CA . GLU A 1 98 ? 17.917 -4.980 -38.329 1.00 93.31 98 GLU A CA 1
ATOM 740 C C . GLU A 1 98 ? 19.006 -4.927 -37.241 1.00 93.31 98 GLU A C 1
ATOM 742 O O . GLU A 1 98 ? 20.172 -5.247 -37.486 1.00 93.31 98 GLU A O 1
ATOM 747 N N . THR A 1 99 ? 18.621 -4.543 -36.018 1.00 93.62 99 THR A N 1
ATOM 748 C CA . THR A 1 99 ? 19.522 -4.568 -34.860 1.00 93.62 99 THR A CA 1
ATOM 749 C C . THR A 1 99 ? 19.906 -6.013 -34.546 1.00 93.62 99 THR A C 1
ATOM 751 O O . THR A 1 99 ? 19.042 -6.863 -34.327 1.00 93.62 99 THR A O 1
ATOM 754 N N . THR A 1 100 ? 21.213 -6.286 -34.512 1.00 94.44 100 THR A N 1
ATOM 755 C CA . THR A 1 100 ? 21.762 -7.618 -34.223 1.00 94.44 100 THR A CA 1
ATOM 756 C C . THR A 1 100 ? 22.312 -7.679 -32.800 1.00 94.44 100 THR A C 1
ATOM 758 O O . THR A 1 100 ? 23.144 -6.863 -32.401 1.00 94.44 100 THR A O 1
ATOM 761 N N . LEU A 1 101 ? 21.857 -8.661 -32.032 1.00 91.31 101 LEU A N 1
ATOM 762 C CA . LEU A 1 101 ? 22.327 -8.973 -30.691 1.00 91.31 101 LEU A CA 1
ATOM 763 C C . LEU A 1 101 ? 23.556 -9.878 -30.764 1.00 91.31 101 LEU A C 1
ATOM 765 O O . LEU A 1 101 ? 23.637 -10.781 -31.594 1.00 91.31 101 LEU A O 1
ATOM 769 N N . ARG A 1 102 ? 24.515 -9.641 -29.864 1.00 89.06 102 ARG A N 1
ATOM 770 C CA . ARG A 1 102 ? 25.748 -10.436 -29.782 1.00 89.06 102 ARG A CA 1
ATOM 771 C C . ARG A 1 102 ? 25.504 -11.849 -29.250 1.00 89.06 102 ARG A C 1
ATOM 773 O O . ARG A 1 102 ? 26.129 -12.789 -29.725 1.00 89.06 102 ARG A O 1
ATOM 780 N N . ASP A 1 103 ? 24.616 -11.961 -28.270 1.00 86.62 103 ASP A N 1
ATOM 781 C CA . ASP A 1 103 ? 24.262 -13.207 -27.600 1.00 86.62 103 ASP A CA 1
ATOM 782 C C . ASP A 1 103 ? 22.751 -13.422 -27.705 1.00 86.62 103 ASP A C 1
ATOM 784 O O . ASP A 1 103 ? 21.985 -12.457 -27.809 1.00 86.62 103 ASP A O 1
ATOM 788 N N . ASP A 1 104 ? 22.319 -14.677 -27.601 1.00 86.25 104 ASP A N 1
ATOM 789 C CA . ASP A 1 104 ? 20.902 -14.984 -27.456 1.00 86.25 104 ASP A CA 1
ATOM 790 C C . ASP A 1 104 ? 20.318 -14.397 -26.175 1.00 86.25 104 ASP A C 1
ATOM 792 O O . ASP A 1 104 ? 20.927 -14.404 -25.098 1.00 86.25 104 ASP A O 1
ATOM 796 N N . LEU A 1 105 ? 19.079 -13.922 -26.288 1.00 81.44 105 LEU A N 1
ATOM 797 C CA . LEU A 1 105 ? 18.291 -13.546 -25.128 1.00 81.44 105 LEU A CA 1
ATOM 798 C C . LEU A 1 105 ? 17.898 -14.823 -24.390 1.00 81.44 105 LEU A C 1
ATOM 800 O O . LEU A 1 105 ? 17.047 -15.582 -24.850 1.00 81.44 105 LEU A O 1
ATOM 804 N N . THR A 1 106 ? 18.483 -15.048 -23.215 1.00 78.38 106 THR A N 1
ATOM 805 C CA . THR A 1 106 ? 18.034 -16.121 -22.318 1.00 78.38 106 THR A CA 1
ATOM 806 C C . THR A 1 106 ? 16.538 -15.961 -22.056 1.00 78.38 106 THR A C 1
ATOM 808 O O . THR A 1 106 ? 16.149 -14.838 -21.745 1.00 78.38 106 THR A O 1
ATOM 811 N N . PRO A 1 107 ? 15.688 -16.999 -22.172 1.00 73.25 107 PRO A N 1
ATOM 812 C CA . PRO A 1 107 ? 14.238 -16.861 -22.016 1.00 73.25 107 PRO A CA 1
ATOM 813 C C . PRO A 1 107 ? 13.854 -16.092 -20.748 1.00 73.25 107 PRO A C 1
ATOM 815 O O . PRO A 1 107 ? 14.507 -16.248 -19.720 1.00 73.25 107 PRO A O 1
ATOM 818 N N . VAL A 1 108 ? 12.809 -15.262 -20.821 1.00 65.75 108 VAL A N 1
ATOM 819 C CA . VAL A 1 108 ? 12.231 -14.659 -19.612 1.00 65.75 108 VAL A CA 1
ATOM 820 C C . VAL A 1 108 ? 11.498 -15.765 -18.863 1.00 65.75 108 VAL A C 1
ATOM 822 O O . VAL A 1 108 ? 10.458 -16.236 -19.318 1.00 65.75 108 VAL A O 1
ATOM 825 N N . LEU A 1 109 ? 12.035 -16.198 -17.729 1.00 56.97 109 LEU A N 1
ATOM 826 C CA . LEU A 1 109 ? 11.351 -17.115 -16.827 1.00 56.97 109 LEU A CA 1
ATOM 827 C C . LEU A 1 109 ? 10.480 -16.333 -15.830 1.00 56.97 109 LEU A C 1
ATOM 829 O O . LEU A 1 109 ? 10.740 -15.154 -15.556 1.00 56.97 109 LEU A O 1
ATOM 833 N N . PRO A 1 110 ? 9.462 -16.970 -15.226 1.00 45.28 110 PRO A N 1
ATOM 834 C CA . PRO A 1 110 ? 8.768 -16.403 -14.076 1.00 45.28 110 PRO A CA 1
ATOM 835 C C . PRO A 1 110 ? 9.771 -15.965 -12.995 1.00 45.28 110 PRO A C 1
ATOM 837 O O . PRO A 1 110 ? 10.569 -16.760 -12.503 1.00 45.28 110 PRO A O 1
ATOM 840 N N . GLY A 1 111 ? 9.760 -14.676 -12.648 1.00 48.62 111 GLY A N 1
ATOM 841 C CA . GLY A 1 111 ? 10.711 -14.078 -11.703 1.00 48.62 111 GLY A CA 1
ATOM 842 C C . GLY A 1 111 ? 11.969 -13.456 -12.323 1.00 48.62 111 GLY A C 1
ATOM 843 O O . GLY A 1 111 ? 12.688 -12.757 -11.601 1.00 48.62 111 GLY A O 1
ATOM 844 N N . ASP A 1 112 ? 12.207 -13.604 -13.630 1.00 48.19 112 ASP A N 1
ATOM 845 C CA . ASP A 1 112 ? 13.297 -12.912 -14.336 1.00 48.19 112 ASP A CA 1
ATOM 846 C C . ASP A 1 112 ? 12.997 -11.425 -14.548 1.00 48.19 112 ASP A C 1
ATOM 848 O O . ASP A 1 112 ? 13.928 -10.634 -14.620 1.00 48.19 112 ASP A O 1
ATOM 852 N N . GLY A 1 113 ? 11.721 -11.018 -14.486 1.00 54.56 113 GLY A N 1
ATOM 853 C CA . GLY A 1 113 ? 11.282 -9.627 -14.270 1.00 54.56 113 GLY A CA 1
ATOM 854 C C . GLY A 1 113 ? 11.611 -9.067 -12.871 1.00 54.56 113 GLY A C 1
ATOM 855 O O . GLY A 1 113 ? 11.337 -7.909 -12.573 1.00 54.56 113 GLY A O 1
ATOM 856 N N . GLY A 1 114 ? 12.222 -9.886 -12.006 1.00 58.03 114 GLY A N 1
ATOM 857 C CA . GLY A 1 114 ? 12.937 -9.499 -10.790 1.00 58.03 114 GLY A CA 1
ATOM 858 C C . GLY A 1 114 ? 12.100 -9.206 -9.548 1.00 58.03 114 GLY A C 1
ATOM 859 O O . GLY A 1 114 ? 12.536 -9.561 -8.448 1.00 58.03 114 GLY A O 1
ATOM 860 N N . VAL A 1 115 ? 10.925 -8.603 -9.703 1.00 62.41 115 VAL A N 1
ATOM 861 C CA . VAL A 1 115 ? 10.136 -8.043 -8.602 1.00 62.41 115 VAL A CA 1
ATOM 862 C C . VAL A 1 115 ? 8.651 -8.355 -8.821 1.00 62.41 115 VAL A C 1
ATOM 864 O O . VAL A 1 115 ? 8.150 -8.080 -9.910 1.00 62.41 115 VAL A O 1
ATOM 867 N N . PRO A 1 116 ? 7.938 -8.942 -7.839 1.00 67.69 116 PRO A N 1
ATOM 868 C CA . PRO A 1 116 ? 6.501 -9.154 -7.973 1.00 67.69 116 PRO A CA 1
ATOM 869 C C . PRO A 1 116 ? 5.787 -7.808 -8.139 1.00 67.69 116 PRO A C 1
ATOM 871 O O . PRO A 1 116 ? 6.059 -6.870 -7.390 1.00 67.69 116 PRO A O 1
ATOM 874 N N . SER A 1 117 ? 4.873 -7.717 -9.108 1.00 82.50 117 SER A N 1
ATOM 875 C CA . SER A 1 117 ? 3.939 -6.592 -9.169 1.00 82.50 117 SER A CA 1
ATOM 876 C C . SER A 1 117 ? 3.138 -6.595 -7.873 1.00 82.50 117 SER A C 1
ATOM 878 O O . SER A 1 117 ? 2.414 -7.553 -7.606 1.00 82.50 117 SER A O 1
ATOM 880 N N . ALA A 1 118 ? 3.298 -5.548 -7.061 1.00 88.62 118 ALA A N 1
ATOM 881 C CA . ALA A 1 118 ? 2.597 -5.429 -5.788 1.00 88.62 118 ALA A CA 1
ATOM 882 C C . ALA A 1 118 ? 1.084 -5.564 -5.984 1.00 88.62 118 ALA A C 1
ATOM 884 O O . ALA A 1 118 ? 0.428 -6.271 -5.227 1.00 88.62 118 ALA A O 1
ATOM 885 N N . ARG A 1 119 ? 0.566 -4.971 -7.068 1.00 89.75 119 ARG A N 1
ATOM 886 C CA . ARG A 1 119 ? -0.842 -5.056 -7.446 1.00 89.75 119 ARG A CA 1
ATOM 887 C C . ARG A 1 119 ? -1.251 -6.486 -7.772 1.00 89.75 119 ARG A C 1
ATOM 889 O O . ARG A 1 119 ? -2.249 -6.951 -7.248 1.00 89.75 119 ARG A O 1
ATOM 896 N N . ALA A 1 120 ? -0.473 -7.192 -8.593 1.00 86.44 120 ALA A N 1
ATOM 897 C CA . ALA A 1 120 ? -0.802 -8.571 -8.953 1.00 86.44 120 ALA A CA 1
ATOM 898 C C . ALA A 1 120 ? -0.816 -9.485 -7.720 1.00 86.44 120 ALA A C 1
ATOM 900 O O . ALA A 1 120 ? -1.745 -10.263 -7.556 1.00 86.44 120 ALA A O 1
ATOM 901 N N . VAL A 1 121 ? 0.165 -9.339 -6.819 1.00 91.50 121 VAL A N 1
ATOM 902 C CA . VAL A 1 121 ? 0.190 -10.104 -5.562 1.00 91.50 121 VAL A CA 1
ATOM 903 C C . VAL A 1 121 ? -0.981 -9.731 -4.660 1.00 91.50 121 VAL A C 1
ATOM 905 O O . VAL A 1 121 ? -1.573 -10.616 -4.059 1.00 91.50 121 VAL A O 1
ATOM 908 N N . PHE A 1 122 ? -1.337 -8.449 -4.569 1.00 95.12 122 PHE A N 1
ATOM 909 C C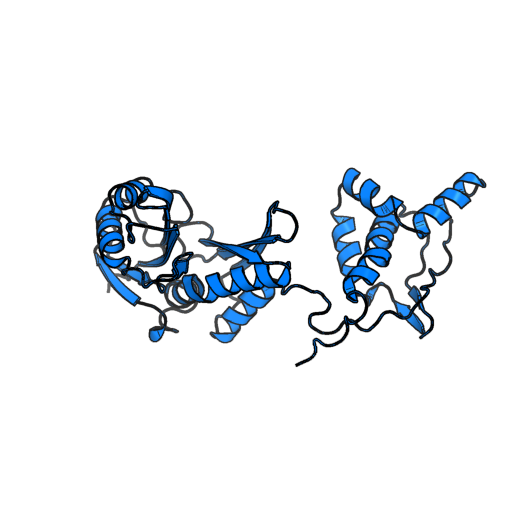A . PHE A 1 122 ? -2.494 -8.024 -3.789 1.00 95.12 122 PHE A CA 1
ATOM 910 C C . PHE A 1 122 ? -3.793 -8.627 -4.338 1.00 95.12 122 PHE A C 1
ATOM 912 O O . PHE A 1 122 ? -4.557 -9.225 -3.585 1.00 95.12 122 PHE A O 1
ATOM 919 N N . GLU A 1 123 ? -4.010 -8.555 -5.650 1.00 94.06 123 GLU A N 1
ATOM 920 C CA . GLU A 1 123 ? -5.161 -9.184 -6.298 1.00 94.06 123 GLU A CA 1
ATOM 921 C C . GLU A 1 123 ? -5.166 -10.712 -6.107 1.00 94.06 123 GLU A C 1
ATOM 923 O O . GLU A 1 123 ? -6.222 -11.289 -5.860 1.00 94.06 123 GLU A O 1
ATOM 928 N N . ASP A 1 124 ? -4.009 -11.377 -6.175 1.00 93.50 124 ASP A N 1
ATOM 929 C CA . ASP A 1 124 ? -3.894 -12.822 -5.941 1.00 93.50 124 ASP A CA 1
ATOM 930 C C . ASP A 1 124 ? -4.205 -13.208 -4.491 1.00 93.50 124 ASP A C 1
ATOM 932 O O . ASP A 1 124 ? -4.889 -14.206 -4.268 1.00 93.50 124 ASP A O 1
ATOM 936 N N . LEU A 1 125 ? -3.760 -12.412 -3.511 1.00 95.94 125 LEU A N 1
ATOM 937 C CA . LEU A 1 125 ? -4.133 -12.592 -2.105 1.00 95.94 125 LEU A CA 1
ATOM 938 C C . LEU A 1 125 ? -5.654 -12.502 -1.951 1.00 95.94 125 LEU A C 1
ATOM 940 O O . LEU A 1 125 ? -6.267 -13.407 -1.396 1.00 95.94 125 LEU A O 1
ATOM 944 N N . LEU A 1 126 ? -6.280 -11.466 -2.513 1.00 96.75 126 LEU A N 1
ATOM 945 C CA . LEU A 1 126 ? -7.733 -11.283 -2.458 1.00 96.75 126 LEU A CA 1
ATOM 946 C C . LEU A 1 126 ? -8.495 -12.442 -3.118 1.00 96.75 126 LEU A C 1
ATOM 948 O O . LEU A 1 126 ? -9.424 -12.982 -2.517 1.00 96.75 126 LEU A O 1
ATOM 952 N N . ARG A 1 127 ? -8.071 -12.889 -4.307 1.00 95.38 127 ARG A N 1
ATOM 953 C CA . ARG A 1 127 ? -8.648 -14.072 -4.972 1.00 95.38 127 ARG A CA 1
ATOM 954 C C . ARG A 1 127 ? -8.472 -15.341 -4.141 1.00 95.38 127 ARG A C 1
ATOM 956 O O . ARG A 1 127 ? -9.381 -16.161 -4.104 1.00 95.38 127 ARG A O 1
ATOM 963 N N . GLY A 1 128 ? -7.336 -15.493 -3.460 1.00 96.06 128 GLY A N 1
ATOM 964 C CA . GLY A 1 128 ? -7.077 -16.601 -2.537 1.00 96.06 128 GLY A CA 1
ATOM 965 C C . GLY A 1 128 ? -8.029 -16.646 -1.335 1.00 96.06 128 GLY A C 1
ATOM 966 O O . GLY A 1 128 ? -8.186 -17.702 -0.731 1.00 96.06 128 GLY A O 1
ATOM 967 N N . HIS A 1 129 ? -8.694 -15.529 -1.030 1.00 96.44 129 HIS A N 1
ATOM 968 C CA . HIS A 1 129 ? -9.751 -15.408 -0.022 1.00 96.44 129 HIS A CA 1
ATOM 969 C C . HIS A 1 129 ? -11.163 -15.301 -0.638 1.00 96.44 129 HIS A C 1
ATOM 971 O O . HIS A 1 129 ? -12.091 -14.820 0.015 1.00 96.44 129 HIS A O 1
ATOM 977 N N . ASP A 1 130 ? -11.329 -15.711 -1.899 1.00 95.75 130 ASP A N 1
ATOM 978 C CA . ASP A 1 130 ? -12.535 -15.573 -2.733 1.00 95.75 130 ASP A CA 1
ATOM 979 C C . ASP A 1 130 ? -13.195 -14.181 -2.678 1.00 95.75 130 ASP A C 1
ATOM 981 O O . ASP A 1 130 ? -14.422 -14.053 -2.691 1.00 95.75 130 ASP A O 1
ATOM 985 N N . VAL A 1 131 ? -12.394 -13.116 -2.598 1.00 94.94 131 VAL A N 1
ATOM 986 C CA . VAL A 1 131 ? -12.905 -11.748 -2.726 1.00 94.94 131 VAL A CA 1
ATOM 987 C C . VAL A 1 131 ? -13.195 -11.462 -4.208 1.00 94.94 131 VAL A C 1
ATOM 989 O O . VAL A 1 131 ? -12.281 -11.575 -5.033 1.00 94.94 131 VAL A O 1
ATOM 992 N N . PRO A 1 132 ? -14.433 -11.077 -4.575 1.00 89.81 132 PRO A N 1
ATOM 993 C CA . PRO A 1 132 ? -14.759 -10.700 -5.947 1.00 89.81 132 PRO A CA 1
ATOM 994 C C . PRO A 1 132 ? -14.112 -9.353 -6.303 1.00 89.81 132 PRO A C 1
ATOM 996 O O . PRO A 1 132 ? -14.220 -8.384 -5.556 1.00 89.81 132 PRO A O 1
ATOM 999 N N . LEU A 1 133 ? -13.434 -9.289 -7.453 1.00 86.81 133 LEU A N 1
ATOM 1000 C CA . LEU A 1 133 ? -12.739 -8.084 -7.950 1.00 86.81 133 LEU A CA 1
ATOM 1001 C C . LEU A 1 133 ? -13.438 -7.435 -9.157 1.00 86.81 133 LEU A C 1
ATOM 1003 O O . LEU A 1 133 ? -12.903 -6.514 -9.769 1.00 86.81 133 LEU A O 1
ATOM 1007 N N . ASP A 1 134 ? -14.607 -7.943 -9.531 1.00 79.75 134 ASP A N 1
ATOM 1008 C CA . ASP A 1 134 ? -15.466 -7.472 -10.621 1.00 79.75 134 ASP A CA 1
ATOM 1009 C C . ASP A 1 134 ? -16.665 -6.641 -10.126 1.00 79.75 134 ASP A C 1
ATOM 1011 O O . ASP A 1 134 ? -17.495 -6.211 -10.928 1.00 79.75 134 ASP A O 1
ATOM 1015 N N . GLY A 1 135 ? -16.752 -6.420 -8.812 1.00 78.31 135 GLY A N 1
ATOM 1016 C CA . GLY A 1 135 ? -17.828 -5.684 -8.156 1.00 78.31 135 GLY A CA 1
ATOM 1017 C C . GLY A 1 135 ? -17.524 -4.202 -7.917 1.00 78.31 135 GLY A C 1
ATOM 1018 O O . GLY A 1 135 ? -16.767 -3.556 -8.636 1.00 78.31 135 GLY A O 1
ATOM 1019 N N . GLU A 1 136 ? -18.142 -3.657 -6.869 1.00 84.94 136 GLU A N 1
ATOM 1020 C CA . GLU A 1 136 ? -18.020 -2.243 -6.488 1.00 84.94 136 GLU A CA 1
ATOM 1021 C C . GLU A 1 136 ? -16.661 -1.894 -5.856 1.00 84.94 136 GLU A C 1
ATOM 1023 O O . GLU A 1 136 ? -16.262 -0.729 -5.836 1.00 84.94 136 GLU A O 1
ATOM 1028 N N . ALA A 1 137 ? -15.937 -2.900 -5.359 1.00 91.19 137 ALA A N 1
ATOM 1029 C CA . ALA A 1 137 ? -14.604 -2.739 -4.800 1.00 91.19 137 ALA A CA 1
ATOM 1030 C C . ALA A 1 137 ? -13.560 -2.542 -5.909 1.00 91.19 137 ALA A C 1
ATOM 1032 O O . ALA A 1 137 ? -13.416 -3.382 -6.797 1.00 91.19 137 ALA A O 1
ATOM 1033 N N . GLN A 1 138 ? -12.763 -1.479 -5.815 1.00 94.06 138 GLN A N 1
ATOM 1034 C CA . GLN A 1 138 ? -11.579 -1.284 -6.649 1.00 94.06 138 GLN A CA 1
ATOM 1035 C C . GLN A 1 138 ? -10.326 -1.362 -5.791 1.00 94.06 138 GLN A C 1
ATOM 1037 O O . GLN A 1 138 ? -10.240 -0.737 -4.733 1.00 94.06 138 GLN A O 1
ATOM 1042 N N . VAL A 1 139 ? -9.334 -2.106 -6.273 1.00 95.38 139 VAL A N 1
ATOM 1043 C CA . VAL A 1 139 ? -8.066 -2.298 -5.571 1.00 95.38 1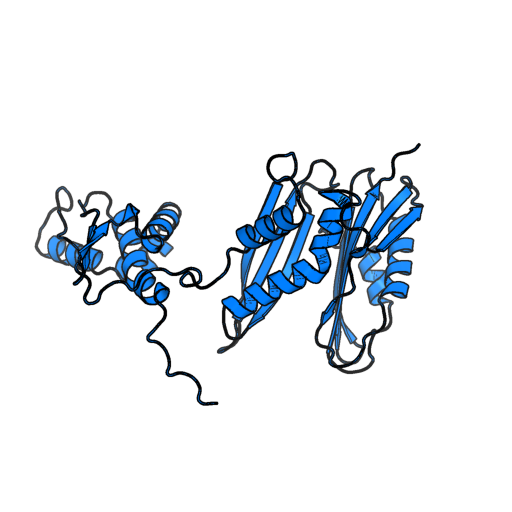39 VAL A CA 1
ATOM 1044 C C . VAL A 1 139 ? -6.887 -1.889 -6.436 1.00 95.38 139 VAL A C 1
ATOM 1046 O O . VAL A 1 139 ? -6.888 -2.078 -7.656 1.00 95.38 139 VAL A O 1
ATOM 1049 N N . ASP A 1 140 ? -5.867 -1.326 -5.800 1.00 95.62 140 ASP A N 1
ATOM 1050 C CA . ASP A 1 140 ? -4.597 -1.013 -6.447 1.00 95.62 140 ASP A CA 1
ATOM 1051 C C . ASP A 1 140 ? -3.435 -1.170 -5.463 1.00 95.62 140 ASP A C 1
ATOM 1053 O O . ASP A 1 140 ? -3.635 -1.221 -4.247 1.00 95.62 140 ASP A O 1
ATOM 1057 N N . ALA A 1 141 ? -2.211 -1.240 -5.981 1.00 94.12 141 ALA A N 1
ATOM 1058 C CA . ALA A 1 141 ? -1.020 -1.161 -5.145 1.00 94.12 141 ALA A CA 1
ATOM 1059 C C . ALA A 1 141 ? 0.078 -0.343 -5.828 1.00 94.12 141 ALA A C 1
ATOM 1061 O O . ALA A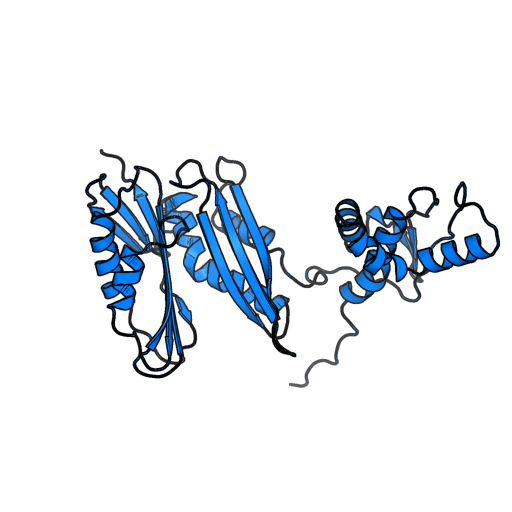 1 141 ? 0.559 -0.695 -6.910 1.00 94.12 141 ALA A O 1
ATOM 1062 N N . LEU A 1 142 ? 0.493 0.739 -5.171 1.00 91.31 142 LEU A N 1
ATOM 1063 C CA . LEU A 1 142 ? 1.448 1.705 -5.703 1.00 91.31 142 LEU A CA 1
ATOM 1064 C C . LEU A 1 142 ? 2.816 1.495 -5.056 1.00 91.31 142 LEU A C 1
ATOM 1066 O O . LEU A 1 142 ? 2.950 1.560 -3.839 1.00 91.31 142 LEU A O 1
ATOM 1070 N N . LEU A 1 143 ? 3.835 1.238 -5.876 1.00 89.00 143 LEU A N 1
ATOM 1071 C CA . LEU A 1 143 ? 5.209 1.036 -5.424 1.00 89.00 143 LEU A CA 1
ATOM 1072 C C . LEU A 1 143 ? 5.988 2.355 -5.459 1.00 89.00 143 LEU A C 1
ATOM 1074 O O . LEU A 1 143 ? 6.198 2.932 -6.527 1.00 89.00 143 LEU A O 1
ATOM 1078 N N . PHE A 1 144 ? 6.510 2.758 -4.307 1.00 86.31 144 PHE A N 1
ATOM 1079 C CA . PHE A 1 144 ? 7.408 3.891 -4.136 1.00 86.31 144 PHE A CA 1
ATOM 1080 C C . PHE A 1 144 ? 8.805 3.406 -3.752 1.00 86.31 144 PHE A C 1
ATOM 1082 O O . PHE A 1 144 ? 8.989 2.483 -2.955 1.00 86.31 144 PHE A O 1
ATOM 1089 N N . VAL A 1 145 ? 9.814 4.041 -4.338 1.00 84.06 145 VAL A N 1
ATOM 1090 C CA . VAL A 1 145 ? 11.224 3.754 -4.074 1.00 84.06 145 VAL A CA 1
ATOM 1091 C C . VAL A 1 145 ? 11.852 4.948 -3.374 1.00 84.06 145 VAL A C 1
ATOM 1093 O O . VAL A 1 145 ? 11.699 6.082 -3.824 1.00 84.06 145 VAL A O 1
ATOM 1096 N N . HIS A 1 146 ? 12.567 4.698 -2.280 1.00 81.00 146 HIS A N 1
ATOM 1097 C CA . HIS A 1 146 ? 13.173 5.763 -1.480 1.00 81.00 146 HIS A CA 1
ATOM 1098 C C . HIS A 1 146 ? 14.701 5.738 -1.584 1.00 81.00 146 HIS A C 1
ATOM 1100 O O . HIS A 1 146 ? 15.294 4.654 -1.675 1.00 81.00 146 HIS A O 1
ATOM 1106 N N . PRO A 1 147 ? 15.367 6.909 -1.525 1.00 80.00 147 PRO A N 1
ATOM 1107 C CA . PRO A 1 147 ? 16.814 6.973 -1.361 1.00 80.00 147 PRO A CA 1
ATOM 1108 C C . PRO A 1 147 ? 17.263 6.118 -0.171 1.00 80.00 147 PRO A C 1
ATOM 1110 O O . PRO A 1 147 ? 16.649 6.140 0.893 1.00 80.00 147 PRO A O 1
ATOM 1113 N N . SER A 1 148 ? 18.323 5.334 -0.352 1.00 78.31 148 SER A N 1
ATOM 1114 C CA . SER A 1 148 ? 18.862 4.439 0.675 1.00 78.31 148 SER A CA 1
ATOM 1115 C C . SER A 1 148 ? 20.393 4.443 0.636 1.00 78.31 148 SER A C 1
ATOM 1117 O O . SER A 1 148 ? 20.966 4.674 -0.432 1.00 78.31 148 SER A O 1
ATOM 1119 N N . PRO A 1 149 ? 21.075 4.196 1.773 1.00 83.38 149 PRO A N 1
ATOM 1120 C CA . PRO A 1 149 ? 22.530 4.063 1.799 1.00 83.38 149 PRO A CA 1
ATOM 1121 C C . PRO A 1 149 ? 23.035 2.960 0.852 1.00 83.38 149 PRO A C 1
ATOM 1123 O O . PRO A 1 149 ? 22.300 2.003 0.589 1.00 83.38 149 PRO A O 1
ATOM 1126 N N . PRO A 1 150 ? 24.297 3.028 0.382 1.00 77.94 150 PRO A N 1
ATOM 1127 C CA . PRO A 1 150 ? 24.887 1.975 -0.442 1.00 77.94 150 PRO A CA 1
ATOM 1128 C C . PRO A 1 150 ? 24.724 0.581 0.179 1.00 77.94 150 PRO A C 1
ATOM 1130 O O . PRO A 1 150 ? 24.948 0.391 1.373 1.00 77.94 150 PRO A O 1
ATOM 1133 N N . GLY A 1 151 ? 24.331 -0.399 -0.639 1.00 78.56 151 GLY A N 1
ATOM 1134 C CA . GLY A 1 151 ? 24.089 -1.777 -0.193 1.00 78.56 151 GLY A CA 1
ATOM 1135 C C . GLY A 1 151 ? 22.724 -2.017 0.465 1.00 78.56 151 GLY A C 1
ATOM 1136 O O . GLY A 1 151 ? 22.438 -3.148 0.857 1.00 78.56 151 GLY A O 1
ATOM 1137 N N . ARG A 1 152 ? 21.864 -0.995 0.561 1.00 84.81 152 ARG A N 1
ATOM 1138 C CA . ARG A 1 152 ? 20.482 -1.114 1.036 1.00 84.81 152 ARG A CA 1
ATOM 1139 C C . ARG A 1 152 ? 19.520 -0.487 0.030 1.00 84.81 152 ARG A C 1
ATOM 1141 O O . ARG A 1 152 ? 19.831 0.506 -0.618 1.00 84.81 152 ARG A O 1
ATOM 1148 N N . VAL A 1 153 ? 18.326 -1.053 -0.059 1.00 84.56 153 VAL A N 1
ATOM 1149 C CA . VAL A 1 153 ? 17.170 -0.456 -0.728 1.00 84.56 153 VAL A CA 1
ATOM 1150 C C . VAL A 1 153 ? 15.991 -0.379 0.235 1.00 84.56 153 VAL A C 1
ATOM 1152 O O . VAL A 1 153 ? 15.906 -1.154 1.193 1.00 84.56 153 VAL A O 1
ATOM 1155 N N . MET A 1 154 ? 15.081 0.548 -0.034 1.00 92.31 154 MET A N 1
ATOM 1156 C CA . MET A 1 154 ? 13.815 0.704 0.669 1.00 92.31 154 MET A CA 1
ATOM 1157 C C . MET A 1 154 ? 12.702 0.828 -0.362 1.00 92.31 154 MET A C 1
ATOM 1159 O O . MET A 1 154 ? 12.750 1.703 -1.230 1.00 92.31 154 MET A O 1
ATOM 1163 N N . ALA A 1 155 ? 11.711 -0.047 -0.246 1.00 91.38 155 ALA A N 1
ATOM 1164 C CA . ALA A 1 155 ? 10.492 0.003 -1.030 1.00 91.38 155 ALA A CA 1
ATOM 1165 C C . ALA A 1 155 ? 9.314 0.230 -0.091 1.00 91.38 155 ALA A C 1
ATOM 1167 O O . ALA A 1 155 ? 9.225 -0.429 0.947 1.00 91.38 155 ALA A O 1
ATOM 1168 N N . GLN A 1 156 ? 8.431 1.139 -0.477 1.00 96.31 156 GLN A N 1
ATOM 1169 C CA . GLN A 1 156 ? 7.129 1.336 0.138 1.00 96.31 156 GLN A CA 1
ATOM 1170 C C . GLN A 1 156 ? 6.050 0.914 -0.853 1.00 96.31 156 GLN A C 1
ATOM 1172 O O . GLN A 1 156 ? 6.165 1.178 -2.047 1.00 96.31 156 GLN A O 1
ATOM 1177 N N . ILE A 1 157 ? 5.016 0.245 -0.362 1.00 97.44 157 ILE A N 1
ATOM 1178 C CA . ILE A 1 157 ? 3.831 -0.098 -1.136 1.00 97.44 157 ILE A CA 1
ATOM 1179 C C . ILE A 1 157 ? 2.626 0.505 -0.431 1.00 97.44 157 ILE A C 1
ATOM 1181 O O . ILE A 1 157 ? 2.416 0.234 0.752 1.00 97.44 157 ILE A O 1
ATOM 1185 N N . ASP A 1 158 ? 1.844 1.280 -1.171 1.00 98.06 158 ASP A N 1
ATOM 1186 C CA . ASP A 1 158 ? 0.533 1.748 -0.737 1.00 98.06 158 ASP A CA 1
ATOM 1187 C C . ASP A 1 158 ? -0.531 0.819 -1.319 1.00 98.06 158 ASP A C 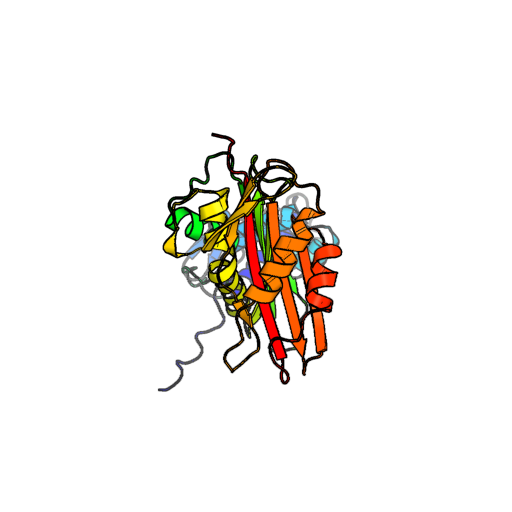1
ATOM 1189 O O . ASP A 1 158 ? -0.694 0.754 -2.538 1.00 98.06 158 ASP A O 1
ATOM 1193 N N . PHE A 1 159 ? -1.240 0.094 -0.458 1.00 98.12 159 PHE A N 1
ATOM 1194 C CA . PHE A 1 159 ? -2.370 -0.760 -0.813 1.00 98.12 159 PHE A CA 1
ATOM 1195 C C . PHE A 1 159 ? -3.645 0.066 -0.741 1.00 98.12 159 PHE A C 1
ATOM 1197 O O . PHE A 1 159 ? -3.989 0.595 0.315 1.00 98.12 159 PHE A O 1
ATOM 1204 N N . VAL A 1 160 ? -4.329 0.194 -1.870 1.00 97.62 160 VAL A N 1
ATOM 1205 C CA . VAL A 1 160 ? -5.496 1.058 -2.021 1.00 97.62 160 VAL A CA 1
ATOM 1206 C C . VAL A 1 160 ? -6.740 0.198 -2.156 1.00 97.62 160 VAL A C 1
ATOM 1208 O O . VAL A 1 160 ? -6.775 -0.702 -2.994 1.00 97.62 160 VAL A O 1
ATOM 1211 N N . VAL A 1 161 ? -7.766 0.508 -1.368 1.00 97.00 161 VAL A N 1
ATOM 1212 C CA . VAL A 1 161 ? -9.099 -0.089 -1.473 1.00 97.00 161 VAL A CA 1
ATOM 1213 C C . VAL A 1 161 ? -10.127 1.030 -1.561 1.00 97.00 161 VAL A C 1
ATOM 1215 O O . VAL A 1 161 ? -10.345 1.753 -0.593 1.00 97.00 161 VAL A O 1
ATOM 1218 N N . ALA A 1 162 ? -10.763 1.182 -2.717 1.00 95.44 162 ALA A N 1
ATOM 1219 C CA . ALA A 1 162 ? -11.938 2.028 -2.879 1.00 95.44 162 ALA A CA 1
ATOM 1220 C C . ALA A 1 162 ? -13.193 1.151 -2.840 1.00 95.44 162 ALA A C 1
ATOM 1222 O O . ALA A 1 162 ? -13.262 0.131 -3.524 1.00 95.44 162 ALA A O 1
ATOM 1223 N N . HIS A 1 163 ? -14.169 1.532 -2.023 1.00 94.88 163 HIS A N 1
ATOM 1224 C CA . HIS A 1 163 ? -15.413 0.791 -1.839 1.00 94.88 163 HIS A CA 1
ATOM 1225 C C . HIS A 1 163 ? -16.529 1.771 -1.447 1.00 94.88 163 HIS A C 1
ATOM 1227 O O . HIS A 1 163 ? -16.267 2.639 -0.619 1.00 94.88 163 HIS A O 1
ATOM 1233 N N . PRO A 1 164 ? -17.769 1.650 -1.953 1.00 94.19 164 PRO A N 1
ATOM 1234 C CA . PRO A 1 164 ? -18.837 2.610 -1.641 1.00 94.19 164 PRO A CA 1
ATOM 1235 C C . PRO A 1 164 ? -19.198 2.720 -0.157 1.00 94.19 164 PRO A C 1
ATOM 1237 O O . PRO A 1 164 ? -19.765 3.717 0.263 1.00 94.19 164 PRO A O 1
ATOM 1240 N N . ALA A 1 165 ? -18.882 1.691 0.629 1.00 94.81 165 ALA A N 1
ATOM 1241 C CA . ALA A 1 165 ? -19.146 1.672 2.065 1.00 94.81 165 ALA A CA 1
ATOM 1242 C C . ALA A 1 165 ? -18.097 2.399 2.925 1.00 94.81 165 ALA A C 1
ATOM 1244 O O . ALA A 1 165 ? -18.317 2.486 4.127 1.00 94.81 165 ALA A O 1
ATOM 1245 N N . VAL A 1 166 ? -16.953 2.847 2.387 1.00 96.12 166 VAL A N 1
ATOM 1246 C CA . VAL A 1 166 ? -15.934 3.542 3.203 1.00 96.12 166 VAL A CA 1
ATOM 1247 C C . VAL A 1 166 ? -16.258 5.030 3.348 1.00 96.12 166 VAL A C 1
ATOM 1249 O O . VAL A 1 166 ? -16.752 5.639 2.407 1.00 96.12 166 VAL A O 1
ATOM 1252 N N . ALA A 1 167 ? -15.959 5.618 4.510 1.00 93.56 167 ALA A N 1
ATOM 1253 C CA . ALA A 1 167 ? -16.274 7.024 4.802 1.00 93.56 167 ALA A CA 1
ATOM 1254 C C . ALA A 1 167 ? -15.482 8.030 3.945 1.00 93.56 167 ALA A C 1
ATOM 1256 O O . ALA A 1 167 ? -15.915 9.152 3.682 1.00 93.56 167 ALA A O 1
ATOM 1257 N N . GLY A 1 168 ? -14.290 7.626 3.503 1.00 85.75 168 GLY A N 1
ATOM 1258 C CA . GLY A 1 168 ? -13.475 8.365 2.544 1.00 85.75 168 GLY A CA 1
ATOM 1259 C C . GLY A 1 168 ? -13.675 7.881 1.108 1.00 85.75 168 GLY A C 1
ATOM 1260 O O . GLY A 1 168 ? -14.344 6.896 0.833 1.00 85.75 168 GLY A O 1
ATOM 1261 N N . SER A 1 169 ? -12.995 8.518 0.153 1.00 86.25 169 SER A N 1
ATOM 1262 C CA . SER A 1 169 ? -12.988 8.024 -1.239 1.00 86.25 169 SER A CA 1
ATOM 1263 C C . SER A 1 169 ? -12.305 6.656 -1.404 1.00 86.25 169 SER A C 1
ATOM 1265 O O . SER A 1 169 ? -12.552 5.949 -2.382 1.00 86.25 169 SER A O 1
ATOM 1267 N N . ARG A 1 170 ? -11.401 6.310 -0.478 1.00 94.50 170 ARG A N 1
ATOM 1268 C CA . ARG A 1 170 ? -10.611 5.075 -0.451 1.00 94.50 170 ARG A CA 1
ATOM 1269 C C . ARG A 1 170 ? -9.893 4.929 0.889 1.00 94.50 170 ARG A C 1
ATOM 1271 O O . ARG A 1 170 ? -9.533 5.929 1.502 1.00 94.50 170 ARG A O 1
ATOM 1278 N N . LEU A 1 171 ? -9.593 3.695 1.268 1.00 96.06 171 LEU A N 1
ATOM 1279 C CA . LEU A 1 171 ? -8.617 3.362 2.299 1.00 96.06 171 LEU A CA 1
ATOM 1280 C C . LEU A 1 171 ? -7.246 3.164 1.652 1.00 96.06 171 LEU A C 1
ATOM 1282 O O . LEU A 1 171 ? -7.140 2.565 0.577 1.00 96.06 171 LEU A O 1
ATOM 1286 N N . VAL A 1 172 ? -6.197 3.657 2.308 1.00 97.00 172 VAL A N 1
ATOM 1287 C CA . VAL A 1 172 ? -4.812 3.469 1.867 1.00 97.00 172 VAL A CA 1
ATOM 1288 C C . VAL A 1 172 ? -3.987 2.951 3.028 1.00 97.00 172 VAL A C 1
ATOM 1290 O O . VAL A 1 172 ? -3.851 3.632 4.040 1.00 97.00 172 VAL A O 1
ATOM 1293 N N . GLU A 1 173 ? -3.401 1.769 2.864 1.00 97.31 173 GLU A N 1
ATOM 1294 C CA . GLU A 1 173 ? -2.480 1.175 3.825 1.00 97.31 173 GLU A CA 1
ATOM 1295 C C . GLU A 1 173 ? -1.054 1.141 3.277 1.00 97.31 173 GLU A C 1
ATOM 1297 O O . GLU A 1 173 ? -0.771 0.458 2.300 1.00 97.31 173 GLU A O 1
ATOM 1302 N N . SER A 1 174 ? -0.144 1.874 3.922 1.00 96.50 174 SER A N 1
ATOM 1303 C CA . SER A 1 174 ? 1.244 2.015 3.466 1.00 96.50 174 SER A CA 1
ATOM 1304 C C . SER A 1 174 ? 2.188 1.138 4.275 1.00 96.50 174 SER A C 1
ATOM 1306 O O . SER A 1 174 ? 2.202 1.208 5.507 1.00 96.50 174 SER A O 1
ATOM 1308 N N . PHE A 1 175 ? 3.012 0.343 3.595 1.00 97.19 175 PHE A N 1
ATOM 1309 C CA . PHE A 1 175 ? 4.024 -0.511 4.215 1.00 97.19 175 PHE A CA 1
ATOM 1310 C C . PHE A 1 175 ? 5.373 -0.330 3.543 1.00 97.19 175 PHE A C 1
ATOM 1312 O O . PHE A 1 175 ? 5.490 -0.483 2.330 1.00 97.19 175 PHE A O 1
ATOM 1319 N N . ALA A 1 176 ? 6.404 -0.063 4.340 1.00 95.00 176 ALA A N 1
ATOM 1320 C CA . ALA A 1 176 ? 7.773 0.023 3.863 1.00 95.00 176 ALA A CA 1
ATOM 1321 C C . ALA A 1 176 ? 8.642 -1.082 4.456 1.00 95.00 176 ALA A C 1
ATOM 1323 O O . ALA A 1 176 ? 8.517 -1.436 5.629 1.00 95.00 176 ALA A O 1
ATOM 1324 N N . ALA A 1 177 ? 9.560 -1.599 3.648 1.00 94.81 177 ALA A N 1
ATOM 1325 C CA . ALA A 1 177 ? 10.572 -2.529 4.114 1.00 94.81 177 ALA A CA 1
ATOM 1326 C C . ALA A 1 177 ? 11.916 -2.299 3.425 1.00 94.81 177 ALA A C 1
ATOM 1328 O O . ALA A 1 177 ? 12.021 -1.719 2.339 1.00 94.81 177 ALA A O 1
ATOM 1329 N N . HIS A 1 178 ? 12.961 -2.773 4.097 1.00 92.75 178 HIS A N 1
ATOM 1330 C CA . HIS A 1 178 ? 14.335 -2.696 3.631 1.00 92.75 178 HIS A CA 1
ATOM 1331 C C . HIS A 1 178 ? 14.819 -4.048 3.117 1.00 92.75 178 HIS A C 1
ATOM 1333 O O . HIS A 1 178 ? 14.371 -5.100 3.565 1.00 92.75 178 HIS A O 1
ATOM 1339 N N . GLY A 1 179 ? 15.797 -4.010 2.222 1.00 88.25 179 GLY A N 1
ATOM 1340 C CA . GLY A 1 179 ? 16.500 -5.196 1.749 1.00 88.25 179 GLY A CA 1
ATOM 1341 C C . GLY A 1 179 ? 17.860 -4.842 1.170 1.00 88.25 179 GLY A C 1
ATOM 1342 O O . GLY A 1 179 ? 18.188 -3.667 1.000 1.00 88.25 179 GLY A O 1
ATOM 1343 N N . THR A 1 180 ? 18.650 -5.858 0.845 1.00 84.00 180 THR A N 1
ATOM 1344 C CA . THR A 1 180 ? 19.851 -5.706 0.008 1.00 84.00 180 THR A CA 1
ATOM 1345 C C . THR A 1 180 ? 19.497 -5.705 -1.482 1.00 84.00 180 THR A C 1
ATOM 1347 O O . THR A 1 180 ? 20.275 -5.246 -2.316 1.00 84.00 180 THR A O 1
ATOM 1350 N N . THR A 1 181 ? 18.285 -6.162 -1.822 1.00 81.31 181 THR A N 1
ATOM 1351 C CA . THR A 1 181 ? 17.726 -6.154 -3.180 1.00 81.31 181 THR A CA 1
ATOM 1352 C C . THR A 1 181 ? 16.292 -5.619 -3.204 1.00 81.31 181 THR A C 1
ATOM 1354 O O . THR A 1 181 ? 15.560 -5.727 -2.219 1.00 81.31 181 THR A O 1
ATOM 1357 N N . TRP A 1 182 ? 15.844 -5.084 -4.350 1.00 82.06 182 TRP A N 1
ATOM 1358 C CA . TRP A 1 182 ? 14.452 -4.631 -4.532 1.00 82.06 182 TRP A CA 1
ATOM 1359 C C . TRP A 1 182 ? 13.438 -5.739 -4.260 1.00 82.06 182 TRP A C 1
ATOM 1361 O O . TRP A 1 182 ? 12.396 -5.495 -3.664 1.00 82.06 182 TRP A O 1
ATOM 1371 N N . ARG A 1 183 ? 13.773 -6.976 -4.642 1.00 82.94 183 ARG A N 1
ATOM 1372 C CA . ARG A 1 183 ? 12.948 -8.152 -4.369 1.00 82.94 183 ARG A CA 1
ATOM 1373 C C . ARG A 1 183 ? 12.736 -8.361 -2.871 1.00 82.94 183 ARG A C 1
ATOM 1375 O O . ARG A 1 183 ? 11.615 -8.647 -2.471 1.00 82.94 183 ARG A O 1
ATOM 1382 N N . GLU A 1 184 ? 13.791 -8.248 -2.066 1.00 86.00 184 GLU A N 1
ATOM 1383 C CA . GLU A 1 184 ? 13.705 -8.389 -0.608 1.00 86.00 184 GLU A CA 1
ATOM 1384 C C . GLU A 1 184 ? 12.863 -7.279 0.012 1.00 86.00 184 GLU A C 1
ATOM 1386 O O . GLU A 1 184 ? 11.939 -7.579 0.761 1.00 86.00 184 GLU A O 1
ATOM 1391 N N . ALA A 1 185 ? 13.122 -6.019 -0.354 1.00 91.06 185 ALA A N 1
ATOM 1392 C CA . ALA A 1 185 ? 12.359 -4.886 0.164 1.00 91.06 185 ALA A CA 1
ATOM 1393 C C . ALA A 1 185 ? 10.865 -4.990 -0.189 1.00 91.06 185 ALA A C 1
ATOM 1395 O O . ALA A 1 185 ? 10.006 -4.822 0.667 1.00 91.06 185 ALA A O 1
ATOM 1396 N N . ILE A 1 186 ? 10.534 -5.350 -1.429 1.00 91.06 186 ILE A N 1
ATOM 1397 C CA . ILE A 1 186 ? 9.140 -5.430 -1.888 1.00 91.06 186 ILE A CA 1
ATOM 1398 C C . ILE A 1 186 ? 8.419 -6.629 -1.273 1.00 91.06 186 ILE A C 1
ATOM 1400 O O . ILE A 1 186 ? 7.287 -6.490 -0.818 1.00 91.06 186 ILE A O 1
ATOM 1404 N N . ARG A 1 187 ? 9.081 -7.789 -1.173 1.00 91.75 187 ARG A N 1
ATOM 1405 C CA . ARG A 1 187 ? 8.533 -8.938 -0.434 1.00 91.75 187 ARG A CA 1
ATOM 1406 C C . ARG A 1 187 ? 8.327 -8.620 1.042 1.00 91.75 187 ARG A C 1
ATOM 1408 O O . ARG A 1 187 ? 7.330 -9.052 1.602 1.00 91.75 187 ARG A O 1
ATOM 1415 N N . GLY A 1 188 ? 9.239 -7.867 1.653 1.00 94.81 188 GLY A N 1
ATOM 1416 C CA . GLY A 1 188 ? 9.097 -7.412 3.031 1.00 94.81 188 GLY A CA 1
ATOM 1417 C C . GLY A 1 188 ? 7.841 -6.561 3.223 1.00 94.81 188 GLY A C 1
ATOM 1418 O O . GLY A 1 188 ? 7.060 -6.840 4.125 1.00 94.81 188 GLY A O 1
ATOM 1419 N N . ALA A 1 189 ? 7.607 -5.581 2.347 1.00 96.56 189 ALA A N 1
ATOM 1420 C CA . ALA A 1 189 ? 6.425 -4.721 2.413 1.00 96.56 189 ALA A CA 1
ATOM 1421 C C . ALA A 1 189 ? 5.119 -5.510 2.196 1.00 96.56 189 ALA A C 1
ATOM 1423 O O . ALA A 1 189 ? 4.178 -5.354 2.970 1.00 96.56 189 ALA A O 1
ATOM 1424 N N . LEU A 1 190 ? 5.093 -6.416 1.209 1.00 96.19 190 LEU A N 1
ATOM 1425 C CA . LEU A 1 190 ? 3.962 -7.323 0.965 1.00 96.19 190 LEU A CA 1
ATOM 1426 C C . LEU A 1 190 ? 3.665 -8.214 2.178 1.00 96.19 190 LEU A C 1
ATOM 1428 O O . LEU A 1 190 ? 2.514 -8.341 2.579 1.00 96.19 190 LEU A O 1
ATOM 1432 N N . HIS A 1 191 ? 4.701 -8.790 2.789 1.00 96.31 191 HIS A N 1
ATOM 1433 C CA . HIS A 1 191 ? 4.550 -9.657 3.954 1.00 96.31 191 HIS A CA 1
ATOM 1434 C C . HIS A 1 191 ? 4.033 -8.904 5.186 1.00 96.31 191 HIS A C 1
ATOM 1436 O O . HIS A 1 191 ? 3.240 -9.441 5.958 1.00 96.31 191 HIS A O 1
ATOM 1442 N N . LEU A 1 192 ? 4.465 -7.653 5.384 1.00 97.56 192 LEU A N 1
ATOM 1443 C CA . LEU A 1 192 ? 3.920 -6.812 6.449 1.00 97.56 192 LEU A CA 1
ATOM 1444 C C . LEU A 1 192 ? 2.431 -6.527 6.212 1.00 97.56 192 LEU A C 1
ATOM 1446 O O . LEU A 1 192 ? 1.647 -6.674 7.144 1.00 97.56 192 LEU A O 1
ATOM 1450 N N . PHE A 1 193 ? 2.034 -6.192 4.981 1.00 97.88 193 PHE A N 1
ATOM 1451 C CA . PHE A 1 193 ? 0.628 -5.966 4.633 1.00 97.88 193 PHE A CA 1
ATOM 1452 C C . PHE A 1 193 ? -0.248 -7.201 4.868 1.00 97.88 193 PHE A C 1
ATOM 1454 O O . PHE A 1 193 ? -1.268 -7.103 5.552 1.00 97.88 193 PHE A O 1
ATOM 1461 N N . GLU A 1 194 ? 0.176 -8.357 4.353 1.00 97.31 194 GLU A N 1
ATOM 1462 C CA . GLU A 1 194 ? -0.512 -9.644 4.520 1.00 97.31 194 GLU A CA 1
ATOM 1463 C C . GLU A 1 194 ? -0.774 -9.947 6.001 1.00 97.31 194 GLU A C 1
ATOM 1465 O O . GLU A 1 194 ? -1.868 -10.363 6.384 1.00 97.31 194 GLU A O 1
ATOM 1470 N N . ARG A 1 195 ? 0.223 -9.682 6.852 1.00 96.88 195 ARG A N 1
ATOM 1471 C CA . ARG A 1 195 ? 0.117 -9.941 8.285 1.00 96.88 195 ARG A CA 1
ATOM 1472 C C . ARG A 1 195 ? -0.675 -8.890 9.050 1.00 96.88 195 ARG A C 1
ATOM 1474 O O . ARG A 1 195 ? -1.248 -9.266 10.057 1.00 96.88 195 ARG A O 1
ATOM 1481 N N . ALA A 1 196 ? -0.683 -7.619 8.651 1.00 96.75 196 ALA A N 1
ATOM 1482 C CA . ALA A 1 196 ? -1.372 -6.562 9.403 1.00 96.75 196 ALA A CA 1
ATOM 1483 C C . ALA A 1 196 ? -2.775 -6.260 8.879 1.00 96.75 196 ALA A C 1
ATOM 1485 O O . ALA A 1 196 ? -3.745 -6.365 9.626 1.00 96.75 196 ALA A O 1
ATOM 1486 N N . SER A 1 197 ? -2.871 -5.830 7.621 1.00 98.06 197 SER A N 1
ATOM 1487 C CA . SER A 1 197 ? -4.043 -5.090 7.140 1.00 98.06 197 SER A CA 1
ATOM 1488 C C . SER A 1 197 ? -4.910 -5.887 6.169 1.00 98.06 197 SER A C 1
ATOM 1490 O O . SER A 1 197 ? -6.075 -5.539 5.997 1.00 98.06 197 SER A O 1
ATOM 1492 N N . LEU A 1 198 ? -4.400 -6.979 5.584 1.00 98.31 198 LEU A N 1
ATOM 1493 C CA . LEU A 1 198 ? -5.162 -7.803 4.637 1.00 98.31 198 LEU A CA 1
ATOM 1494 C C . LEU A 1 198 ? -6.461 -8.346 5.251 1.00 98.31 198 LEU A C 1
ATOM 1496 O O . LEU A 1 198 ? -7.540 -8.127 4.710 1.00 98.31 198 LEU A O 1
ATOM 1500 N N . HIS A 1 199 ? -6.370 -9.038 6.386 1.00 98.25 199 HIS A N 1
ATOM 1501 C CA . HIS A 1 199 ? -7.526 -9.722 6.972 1.00 98.25 199 HIS A CA 1
ATOM 1502 C C . HIS A 1 199 ? -8.599 -8.768 7.517 1.00 98.25 199 HIS A C 1
ATOM 1504 O O . HIS A 1 199 ? -9.770 -9.023 7.249 1.00 98.25 199 HIS A O 1
ATOM 1510 N N . PRO A 1 200 ? -8.265 -7.642 8.180 1.00 98.19 200 PRO A N 1
ATOM 1511 C CA . PRO A 1 200 ? -9.264 -6.628 8.519 1.00 98.19 200 PRO A CA 1
ATOM 1512 C C . PRO A 1 200 ? -9.980 -6.050 7.298 1.00 98.19 200 PRO A C 1
ATOM 1514 O O . PRO A 1 200 ? -11.196 -5.896 7.340 1.00 98.19 200 PRO A O 1
ATOM 1517 N N . LEU A 1 201 ? -9.266 -5.783 6.194 1.00 98.06 201 LEU A N 1
ATOM 1518 C CA . LEU A 1 201 ? -9.889 -5.321 4.945 1.00 98.06 201 LEU A CA 1
ATOM 1519 C C . LEU A 1 201 ? -10.855 -6.366 4.371 1.00 98.06 201 LEU A C 1
ATOM 1521 O O . LEU A 1 201 ? -11.920 -6.012 3.872 1.00 98.06 201 LEU A O 1
ATOM 1525 N N . ILE A 1 202 ? -10.512 -7.650 4.458 1.00 97.75 202 ILE A N 1
ATOM 1526 C CA . ILE A 1 202 ? -11.389 -8.733 4.005 1.00 97.75 202 ILE A CA 1
ATOM 1527 C C . ILE A 1 202 ? -12.610 -8.859 4.926 1.00 97.75 202 ILE A C 1
ATOM 1529 O O . ILE A 1 202 ? -13.737 -8.722 4.458 1.00 97.75 202 ILE A O 1
ATOM 1533 N N . ASP A 1 203 ? -12.408 -9.076 6.226 1.00 97.56 203 ASP A N 1
ATOM 1534 C CA . ASP A 1 203 ? -13.486 -9.394 7.173 1.00 97.56 203 ASP A CA 1
ATOM 1535 C C . ASP A 1 203 ? -14.375 -8.199 7.533 1.00 97.56 203 ASP A C 1
ATOM 1537 O O . ASP A 1 203 ? -15.539 -8.370 7.896 1.00 97.56 203 ASP A O 1
ATOM 1541 N N . GLY A 1 204 ? -13.837 -6.982 7.476 1.00 96.25 204 GLY A N 1
ATOM 1542 C CA . GLY A 1 204 ? -14.577 -5.773 7.824 1.00 96.25 204 GLY A CA 1
ATOM 1543 C C . GLY A 1 204 ? -15.211 -5.060 6.632 1.00 96.25 204 GLY A C 1
ATOM 1544 O O . GLY A 1 204 ? -16.122 -4.265 6.840 1.00 96.25 204 GLY A O 1
ATOM 1545 N N . LEU A 1 205 ? -14.763 -5.326 5.398 1.00 95.94 205 LEU A N 1
ATOM 1546 C CA . LEU A 1 205 ? -15.198 -4.558 4.227 1.00 95.94 205 LEU A CA 1
ATOM 1547 C C . LEU A 1 205 ? -15.490 -5.425 2.998 1.00 95.94 205 LEU A C 1
ATOM 1549 O O . LEU A 1 205 ? -16.612 -5.414 2.503 1.00 95.94 205 LEU A O 1
ATOM 1553 N N . LEU A 1 206 ? -14.503 -6.163 2.487 1.00 96.12 206 LEU A N 1
ATOM 1554 C CA . LEU A 1 206 ? -14.590 -6.764 1.147 1.00 96.12 206 LEU A CA 1
ATOM 1555 C C . LEU A 1 206 ? -15.397 -8.066 1.098 1.00 96.12 206 LEU A C 1
ATOM 1557 O O . LEU A 1 206 ? -16.017 -8.380 0.083 1.00 96.12 206 LEU A O 1
ATOM 1561 N N . ARG A 1 207 ? -15.372 -8.847 2.177 1.00 94.94 207 ARG A N 1
ATOM 1562 C CA . ARG A 1 207 ? -16.137 -10.088 2.324 1.00 94.94 207 ARG A CA 1
ATOM 1563 C C . ARG A 1 207 ? -16.448 -10.315 3.809 1.00 94.94 207 ARG A C 1
ATOM 1565 O O . ARG A 1 207 ? -15.776 -11.130 4.454 1.00 94.94 207 ARG A O 1
ATOM 1572 N N . PRO A 1 208 ? -17.433 -9.586 4.366 1.00 94.44 208 PRO A N 1
ATOM 1573 C CA . PRO A 1 208 ? -17.622 -9.538 5.806 1.00 94.44 208 PRO A CA 1
ATOM 1574 C C . PRO A 1 208 ? -17.813 -10.905 6.470 1.00 94.44 208 PRO A C 1
ATOM 1576 O O . PRO A 1 208 ? -18.593 -11.727 5.990 1.00 94.44 208 PRO A O 1
ATOM 1579 N N . GLY A 1 209 ? -17.094 -11.147 7.570 1.00 92.25 209 GLY A N 1
ATOM 1580 C CA . GLY A 1 209 ? -17.182 -12.387 8.354 1.00 92.25 209 GLY A CA 1
ATOM 1581 C C . GLY A 1 209 ? -16.581 -13.639 7.698 1.00 92.25 209 GLY A C 1
ATOM 1582 O O . GLY A 1 209 ? -16.852 -14.749 8.157 1.00 92.25 209 GLY A O 1
ATOM 1583 N N . SER A 1 210 ? -15.811 -13.502 6.614 1.00 95.12 210 SER A N 1
ATOM 1584 C CA . SER A 1 210 ? -15.221 -14.646 5.898 1.00 95.12 210 SER A CA 1
ATOM 1585 C C . SER A 1 210 ? -13.916 -15.171 6.494 1.00 95.12 210 SER A C 1
ATOM 1587 O O . SER A 1 210 ? -13.522 -16.292 6.169 1.00 95.12 210 SER A O 1
ATOM 1589 N N . VAL A 1 211 ? -13.249 -14.405 7.363 1.00 94.38 211 VAL A N 1
ATOM 1590 C CA . VAL A 1 211 ? -11.980 -14.801 7.996 1.00 94.38 211 VAL A CA 1
ATOM 1591 C C . VAL A 1 211 ? -11.989 -14.509 9.506 1.00 94.38 211 VAL A C 1
ATOM 1593 O O . VAL A 1 211 ? -11.058 -13.886 10.021 1.00 94.38 211 VAL A O 1
ATOM 1596 N N . PRO A 1 212 ? -13.002 -14.992 10.257 1.00 93.19 212 PRO A N 1
ATOM 1597 C CA . PRO A 1 212 ? -13.207 -14.617 11.658 1.00 93.19 212 PRO A CA 1
ATOM 1598 C C . PRO A 1 212 ? -12.054 -15.045 12.578 1.00 93.19 212 PRO A C 1
ATOM 1600 O O . PRO A 1 212 ? -11.819 -14.406 13.596 1.00 93.19 212 PRO A O 1
ATOM 1603 N N . ASP A 1 213 ? -11.295 -16.080 12.205 1.00 95.31 213 ASP A N 1
ATOM 1604 C CA . ASP A 1 213 ? -10.144 -16.573 12.976 1.00 95.31 213 ASP A CA 1
ATOM 1605 C C . ASP A 1 213 ? -8.857 -15.751 12.756 1.00 95.31 213 ASP A C 1
ATOM 1607 O O . ASP A 1 213 ? -7.837 -16.005 13.398 1.00 95.31 213 ASP A O 1
ATOM 1611 N N . GLN A 1 214 ? -8.877 -14.782 11.833 1.00 96.38 214 GLN A N 1
ATOM 1612 C CA . GLN A 1 214 ? -7.726 -13.936 11.477 1.00 96.38 214 GLN A CA 1
ATOM 1613 C C . GLN A 1 214 ? -7.855 -12.496 11.989 1.00 96.38 214 GLN A C 1
ATOM 1615 O O . GLN A 1 214 ? -6.939 -11.689 11.812 1.00 96.38 214 GLN A O 1
ATOM 1620 N N . VAL A 1 215 ? -8.981 -12.163 12.620 1.00 97.75 215 VAL A N 1
ATOM 1621 C CA . VAL A 1 215 ? -9.279 -10.829 13.148 1.00 97.75 215 VAL A CA 1
ATOM 1622 C C . VAL A 1 215 ? -9.847 -10.929 14.560 1.00 97.75 215 VAL A C 1
ATOM 1624 O O . VAL A 1 215 ? -10.371 -11.961 14.971 1.00 97.75 215 VAL A O 1
ATOM 1627 N N . GLN A 1 216 ? -9.765 -9.842 15.320 1.00 96.94 216 GLN A N 1
ATOM 1628 C CA . GLN A 1 216 ? -10.534 -9.686 16.554 1.00 96.94 216 GLN A CA 1
ATOM 1629 C C . GLN A 1 216 ? -11.707 -8.756 16.284 1.00 96.94 216 GLN A C 1
ATOM 1631 O O . GLN A 1 216 ? -11.504 -7.643 15.807 1.00 96.94 216 GLN A O 1
ATOM 1636 N N . ARG A 1 217 ? -12.923 -9.205 16.599 1.00 96.56 217 ARG A N 1
ATOM 1637 C CA . ARG A 1 217 ? -14.143 -8.412 16.444 1.00 96.56 217 ARG A CA 1
ATOM 1638 C C . ARG A 1 217 ? -14.730 -8.091 17.811 1.00 96.56 217 ARG A C 1
ATOM 1640 O O . ARG A 1 217 ? -15.094 -9.002 18.552 1.00 96.56 217 ARG A O 1
ATOM 1647 N N . THR A 1 218 ? -14.859 -6.803 18.112 1.00 95.81 218 THR A N 1
ATOM 1648 C CA . THR A 1 218 ? -15.428 -6.326 19.378 1.00 95.81 218 THR A CA 1
ATOM 1649 C C . THR A 1 218 ? -16.486 -5.267 19.117 1.00 95.81 218 THR A C 1
ATOM 1651 O O . THR A 1 218 ? -16.261 -4.323 18.363 1.00 95.81 218 THR A O 1
ATOM 1654 N N . ARG A 1 219 ? -17.636 -5.401 19.778 1.00 96.25 219 ARG A N 1
ATOM 1655 C CA . ARG A 1 219 ? -18.710 -4.408 19.740 1.00 96.25 219 ARG A CA 1
ATOM 1656 C C . ARG A 1 219 ? -18.261 -3.102 20.404 1.00 96.25 219 ARG A C 1
ATOM 1658 O O . ARG A 1 219 ? -17.810 -3.119 21.548 1.00 96.25 219 ARG A O 1
ATOM 1665 N N . TYR A 1 220 ? -18.440 -1.981 19.714 1.00 93.69 220 TYR A N 1
ATOM 1666 C CA . TYR A 1 220 ? -18.122 -0.635 20.183 1.00 93.69 220 TYR A CA 1
ATOM 1667 C C . TYR A 1 220 ? -19.353 0.278 20.124 1.00 93.69 220 TYR A C 1
ATOM 1669 O O . TYR A 1 220 ? -19.922 0.530 19.063 1.00 93.69 220 TYR A O 1
ATOM 1677 N N . GLU A 1 221 ? -19.757 0.801 21.279 1.00 95.56 221 GLU A N 1
ATOM 1678 C CA . GLU A 1 221 ? -20.876 1.738 21.391 1.00 95.56 221 GLU A CA 1
ATOM 1679 C C . GLU A 1 221 ? -20.375 3.179 21.229 1.00 95.56 221 GLU A C 1
ATOM 1681 O O . GLU A 1 221 ? -19.656 3.681 22.096 1.00 95.56 221 GLU A O 1
ATOM 1686 N N . HIS A 1 222 ? -20.784 3.858 20.156 1.00 96.38 222 HIS A N 1
ATOM 1687 C CA . HIS A 1 222 ? -20.397 5.233 19.825 1.00 96.38 222 HIS A CA 1
ATOM 1688 C C . HIS A 1 222 ? -21.632 6.160 19.803 1.00 96.38 222 HIS A C 1
ATOM 1690 O O . HIS A 1 222 ? -22.721 5.701 19.449 1.00 96.38 222 HIS A O 1
ATOM 1696 N N . PRO A 1 223 ? -21.516 7.464 20.143 1.00 95.31 223 PRO A N 1
ATOM 1697 C CA . PRO A 1 223 ? -22.650 8.398 20.083 1.00 95.31 223 PRO A CA 1
ATOM 1698 C C . PRO A 1 223 ? -23.345 8.477 18.713 1.00 95.31 223 PRO A C 1
ATOM 1700 O O . PRO A 1 223 ? -24.551 8.690 18.645 1.00 95.31 223 PRO A O 1
ATOM 1703 N N . GLY A 1 224 ? -22.596 8.259 17.628 1.00 92.56 224 GLY A N 1
ATOM 1704 C CA . GLY A 1 224 ? -23.096 8.174 16.247 1.00 92.56 224 GLY A CA 1
ATOM 1705 C C . GLY A 1 224 ? -23.752 6.837 15.865 1.00 92.56 224 GLY A C 1
ATOM 1706 O O . GLY A 1 224 ? -24.001 6.595 14.687 1.00 92.56 224 GLY A O 1
ATOM 1707 N N . GLY A 1 225 ? -24.017 5.953 16.829 1.00 95.44 225 GLY A N 1
ATOM 1708 C CA . GLY A 1 225 ? -24.507 4.594 16.604 1.00 95.44 225 GLY A CA 1
ATOM 1709 C C . GLY A 1 225 ? -23.393 3.569 16.760 1.00 95.44 225 GLY A C 1
ATOM 1710 O O . GLY A 1 225 ? -22.219 3.903 16.774 1.00 95.44 225 GLY A O 1
ATOM 1711 N N . ALA A 1 226 ? -23.748 2.305 16.914 1.00 96.75 226 ALA A N 1
ATOM 1712 C CA . ALA A 1 226 ? -22.779 1.305 17.322 1.00 96.75 226 ALA A CA 1
ATOM 1713 C C . ALA A 1 226 ? -22.046 0.657 16.132 1.00 96.75 226 ALA A C 1
ATOM 1715 O O . ALA A 1 226 ? -22.605 0.506 15.036 1.00 96.75 226 ALA A O 1
ATOM 1716 N N . PHE A 1 227 ? -20.796 0.268 16.363 1.00 97.88 227 PHE A N 1
ATOM 1717 C CA . PHE A 1 227 ? -19.868 -0.291 15.379 1.00 97.88 227 PHE A CA 1
ATOM 1718 C C . PHE A 1 227 ? -19.307 -1.630 15.866 1.00 97.88 227 PHE A C 1
ATOM 1720 O O . PHE A 1 227 ? -19.312 -1.917 17.062 1.00 97.88 227 PHE A O 1
ATOM 1727 N N . ASP A 1 228 ? -18.816 -2.444 14.944 1.00 97.69 228 ASP A N 1
ATOM 1728 C CA . ASP A 1 228 ? -17.893 -3.534 15.224 1.00 97.69 228 ASP A CA 1
ATOM 1729 C C . ASP A 1 228 ? -16.479 -3.055 14.910 1.00 97.69 228 ASP A C 1
ATOM 1731 O O . ASP A 1 228 ? -16.187 -2.648 13.785 1.00 97.69 228 ASP A O 1
ATOM 1735 N N . LEU A 1 229 ? -15.592 -3.112 15.898 1.00 97.62 229 LEU A N 1
ATOM 1736 C CA . LEU A 1 229 ? -14.169 -2.886 15.703 1.00 97.62 229 LEU A CA 1
ATOM 1737 C C . LEU A 1 229 ? -13.520 -4.204 15.262 1.00 97.62 229 LEU A C 1
ATOM 1739 O O . LEU A 1 229 ? -13.430 -5.143 16.055 1.00 97.62 229 LEU A O 1
ATOM 1743 N N . VAL A 1 230 ? -13.092 -4.267 14.001 1.00 98.31 230 VAL A N 1
ATOM 1744 C CA . VAL A 1 230 ? -12.433 -5.417 13.366 1.00 98.31 230 VAL A CA 1
ATOM 1745 C C . VAL A 1 230 ? -10.930 -5.152 13.309 1.00 98.31 230 VAL A C 1
ATOM 1747 O O . VAL A 1 230 ? -10.452 -4.422 12.441 1.00 98.31 230 VAL A O 1
ATOM 1750 N N . LEU A 1 231 ? -10.178 -5.714 14.254 1.00 97.94 231 LEU A N 1
ATOM 1751 C CA . LEU A 1 231 ? -8.738 -5.497 14.411 1.00 97.94 231 LEU A CA 1
ATOM 1752 C C . LEU A 1 231 ? -7.916 -6.617 13.781 1.00 97.94 231 LEU A C 1
ATOM 1754 O O . LEU A 1 231 ? -8.190 -7.802 13.983 1.00 97.94 231 LEU A O 1
ATOM 1758 N N . GLY A 1 232 ? -6.851 -6.226 13.086 1.00 97.38 232 GLY A N 1
ATOM 1759 C CA . GLY A 1 232 ? -5.776 -7.128 12.687 1.00 97.38 232 GLY A CA 1
ATOM 1760 C C . GLY A 1 232 ? -4.818 -7.409 13.843 1.00 97.38 232 GLY A C 1
ATOM 1761 O O . GLY A 1 232 ? -4.908 -6.791 14.911 1.00 97.38 232 GLY A O 1
ATOM 1762 N N . PRO A 1 233 ? -3.862 -8.328 13.657 1.00 96.62 233 PRO A N 1
ATOM 1763 C CA . PRO A 1 233 ? -2.875 -8.605 14.684 1.00 96.62 233 PRO A CA 1
ATOM 1764 C C . PRO A 1 233 ? -1.911 -7.423 14.846 1.00 96.62 233 PRO A C 1
ATOM 1766 O O . PRO A 1 233 ? -1.586 -6.701 13.901 1.00 96.62 233 PRO A O 1
ATOM 1769 N N . GLN A 1 234 ? -1.381 -7.274 16.057 1.00 97.19 234 GLN A N 1
ATOM 1770 C CA . GLN A 1 234 ? -0.282 -6.355 16.315 1.00 97.19 234 GLN A CA 1
ATOM 1771 C C . GLN A 1 234 ? 0.979 -6.808 15.574 1.00 97.19 234 GLN A C 1
ATOM 1773 O O . GLN A 1 234 ? 1.489 -7.909 15.805 1.00 97.19 234 GLN A O 1
ATOM 1778 N N . LEU A 1 235 ? 1.539 -5.924 14.749 1.00 97.12 235 LEU A N 1
ATOM 1779 C CA . LEU A 1 235 ? 2.896 -6.091 14.250 1.00 97.12 235 LEU A CA 1
ATOM 1780 C C . LEU A 1 235 ? 3.881 -5.407 15.181 1.00 97.12 235 LEU A C 1
ATOM 1782 O O . LEU A 1 235 ? 3.762 -4.224 15.491 1.00 97.12 235 LEU A O 1
ATOM 1786 N N . THR A 1 236 ? 4.897 -6.167 15.560 1.00 96.69 236 THR A N 1
ATOM 1787 C CA . THR A 1 236 ? 6.059 -5.677 16.288 1.00 96.69 236 THR A CA 1
ATOM 1788 C C . THR A 1 236 ? 7.247 -5.635 15.339 1.00 96.69 236 THR A C 1
ATOM 1790 O O . THR A 1 236 ? 7.534 -6.614 14.647 1.00 96.69 236 THR A O 1
ATOM 1793 N N . MET A 1 237 ? 7.953 -4.510 15.320 1.00 94.94 237 MET A N 1
ATOM 1794 C CA . MET A 1 237 ? 9.138 -4.289 14.497 1.00 94.94 237 MET A CA 1
ATOM 1795 C C . MET A 1 237 ? 10.308 -3.844 15.379 1.00 94.94 237 MET A C 1
ATOM 1797 O O . MET A 1 237 ? 10.113 -3.238 16.432 1.00 94.94 237 MET A O 1
ATOM 1801 N N . PHE A 1 238 ? 11.527 -4.135 14.924 1.00 94.44 238 PHE A N 1
ATOM 1802 C CA . PHE A 1 238 ? 12.808 -3.717 15.517 1.00 94.44 238 PHE A CA 1
ATOM 1803 C C . PHE A 1 238 ? 13.168 -4.274 16.905 1.00 94.44 238 PHE A C 1
ATOM 1805 O O . PHE A 1 238 ? 14.335 -4.194 17.276 1.00 94.44 238 PHE A O 1
ATOM 1812 N N . ALA A 1 239 ? 12.229 -4.892 17.622 1.00 94.25 239 ALA A N 1
ATOM 1813 C CA . ALA A 1 239 ? 12.495 -5.568 18.887 1.00 94.25 239 ALA A CA 1
ATOM 1814 C C . ALA A 1 239 ? 12.909 -7.037 18.679 1.00 94.25 239 ALA A C 1
ATOM 1816 O O . ALA A 1 239 ? 12.321 -7.754 17.870 1.00 94.25 239 ALA A O 1
ATOM 1817 N N . ASP A 1 240 ? 13.892 -7.491 19.454 1.00 91.69 240 ASP A N 1
ATOM 1818 C CA . ASP A 1 240 ? 14.372 -8.880 19.540 1.00 91.69 240 ASP A CA 1
ATOM 1819 C C . ASP A 1 240 ? 13.794 -9.646 20.747 1.00 91.69 240 ASP A C 1
ATOM 1821 O O . ASP A 1 240 ? 14.053 -10.835 20.937 1.00 91.69 240 ASP A O 1
ATOM 1825 N N . ARG A 1 241 ? 12.979 -8.960 21.550 1.00 93.12 241 ARG A N 1
ATOM 1826 C CA . ARG A 1 241 ? 12.303 -9.473 22.741 1.00 93.12 241 ARG A CA 1
ATOM 1827 C C . ARG A 1 241 ? 10.785 -9.324 22.622 1.00 93.12 241 ARG A C 1
ATOM 1829 O O . ARG A 1 241 ? 10.320 -8.492 21.840 1.00 93.12 241 ARG A O 1
ATOM 1836 N N . PRO A 1 242 ? 9.997 -10.094 23.396 1.00 95.50 242 PRO A N 1
ATOM 1837 C CA . PRO A 1 242 ? 8.547 -9.945 23.422 1.00 95.50 242 PRO A CA 1
ATOM 1838 C C . PRO A 1 242 ? 8.132 -8.505 23.733 1.00 95.50 242 PRO A C 1
ATOM 1840 O O . PRO A 1 242 ? 8.650 -7.887 24.663 1.00 95.50 242 PRO A O 1
ATOM 1843 N N . VAL A 1 243 ? 7.183 -7.990 22.955 1.00 97.12 243 VAL A N 1
ATOM 1844 C CA . VAL A 1 243 ? 6.611 -6.653 23.133 1.00 97.12 243 VAL A CA 1
ATOM 1845 C C . VAL A 1 243 ? 5.201 -6.804 23.697 1.00 97.12 243 VAL A C 1
ATOM 1847 O O . VAL A 1 243 ? 4.442 -7.619 23.164 1.00 97.12 243 VAL A O 1
ATOM 1850 N N . PRO A 1 244 ? 4.840 -6.065 24.763 1.00 96.69 244 PRO A N 1
ATOM 1851 C CA . PRO A 1 244 ? 3.497 -6.113 25.324 1.00 96.69 244 PRO A CA 1
ATOM 1852 C C . PRO A 1 244 ? 2.397 -5.823 24.285 1.00 96.69 244 PRO A C 1
ATOM 1854 O O . PRO A 1 244 ? 2.630 -5.070 23.332 1.00 96.69 244 PRO A O 1
ATOM 1857 N N . PRO A 1 245 ? 1.188 -6.385 24.467 1.00 96.38 245 PRO A N 1
ATOM 1858 C CA . PRO A 1 245 ? 0.043 -6.058 23.626 1.00 96.38 245 PRO A CA 1
ATOM 1859 C C . PRO A 1 245 ? -0.335 -4.573 23.709 1.00 96.38 245 PRO A C 1
ATOM 1861 O O . PRO A 1 245 ? -0.326 -3.977 24.785 1.00 96.38 245 PRO A O 1
ATOM 1864 N N . ALA A 1 246 ? -0.765 -4.005 22.587 1.00 96.44 246 ALA A N 1
ATOM 1865 C CA . ALA A 1 246 ? -1.215 -2.624 22.453 1.00 96.44 246 ALA A CA 1
ATOM 1866 C C . ALA A 1 246 ? -2.616 -2.376 23.040 1.00 96.44 246 ALA A C 1
ATOM 1868 O O . ALA A 1 246 ? -3.072 -1.236 23.029 1.00 96.44 246 ALA A O 1
ATOM 1869 N N . GLY A 1 247 ? -3.284 -3.410 23.571 1.00 95.25 247 GLY A N 1
ATOM 1870 C CA . GLY A 1 247 ? -4.644 -3.355 24.126 1.00 95.25 247 GLY A CA 1
ATOM 1871 C C . GLY A 1 247 ? -4.917 -2.122 24.999 1.00 95.25 247 GLY A C 1
ATOM 1872 O O . GLY A 1 247 ? -5.790 -1.342 24.644 1.00 95.25 247 GLY A O 1
ATOM 1873 N N . PRO A 1 248 ? -4.109 -1.826 26.036 1.00 95.94 248 PRO A N 1
ATOM 1874 C CA . PRO A 1 248 ? -4.338 -0.653 26.889 1.00 95.94 248 PRO A CA 1
ATOM 1875 C C . PRO A 1 248 ? -4.261 0.708 26.173 1.00 95.94 248 PRO A C 1
ATOM 1877 O O . PRO A 1 248 ? -4.802 1.706 26.653 1.00 95.94 248 PRO A O 1
ATOM 1880 N N . VAL A 1 249 ? -3.535 0.797 25.055 1.00 97.06 249 VAL A N 1
ATOM 1881 C CA . VAL A 1 249 ? -3.511 2.002 24.210 1.00 97.06 249 VAL A CA 1
ATOM 1882 C C . VAL A 1 249 ? -4.725 2.009 23.285 1.00 97.06 249 VAL A C 1
ATOM 1884 O O . VAL A 1 249 ? -5.374 3.042 23.173 1.00 97.06 249 VAL A O 1
ATOM 1887 N N . LEU A 1 250 ? -5.075 0.866 22.690 1.00 96.88 250 LEU A N 1
ATOM 1888 C CA . LEU A 1 250 ? -6.263 0.714 21.845 1.00 96.88 250 LEU A CA 1
ATOM 1889 C C . LEU A 1 250 ? -7.564 1.000 22.607 1.00 96.88 250 LEU A C 1
ATOM 1891 O O . LEU A 1 250 ? -8.445 1.653 22.056 1.00 96.88 250 LEU A O 1
ATOM 1895 N N . ASP A 1 251 ? -7.666 0.608 23.876 1.00 96.06 251 ASP A N 1
ATOM 1896 C CA . ASP A 1 251 ? -8.817 0.919 24.732 1.00 96.06 251 ASP A CA 1
ATOM 1897 C C . ASP A 1 251 ? -8.967 2.436 24.919 1.00 96.06 251 ASP A C 1
ATOM 1899 O O . ASP A 1 251 ? -10.060 2.988 24.797 1.00 96.06 251 ASP A O 1
ATOM 1903 N N . ARG A 1 252 ? -7.849 3.142 25.147 1.00 97.75 252 ARG A N 1
ATOM 1904 C CA . ARG A 1 252 ? -7.842 4.608 25.271 1.00 97.75 252 ARG A CA 1
ATOM 1905 C C . ARG A 1 252 ? -8.130 5.310 23.946 1.00 97.75 252 ARG A C 1
ATOM 1907 O O . ARG A 1 252 ? -8.809 6.331 23.955 1.00 97.75 252 ARG A O 1
ATOM 1914 N N . LEU A 1 253 ? -7.653 4.769 22.825 1.00 97.56 253 LEU A N 1
ATOM 1915 C CA . LEU A 1 253 ? -8.007 5.260 21.489 1.00 97.56 253 LEU A CA 1
ATOM 1916 C C . LEU A 1 253 ? -9.506 5.078 21.232 1.00 97.56 253 LEU A C 1
ATOM 1918 O O . LEU A 1 253 ? -10.172 6.000 20.783 1.00 97.56 253 LEU A O 1
ATOM 1922 N N . THR A 1 254 ? -10.062 3.926 21.596 1.00 96.00 254 THR A N 1
ATOM 1923 C CA . THR A 1 254 ? -11.493 3.628 21.447 1.00 96.00 254 THR A CA 1
ATOM 1924 C C . THR A 1 254 ? -12.365 4.558 22.296 1.00 96.00 254 THR A C 1
ATOM 1926 O O . THR A 1 254 ? -13.437 4.982 21.864 1.00 96.00 254 THR A O 1
ATOM 1929 N N . GLU A 1 255 ? -11.904 4.942 23.486 1.00 96.62 255 GLU A N 1
ATOM 1930 C CA . GLU A 1 255 ? -12.586 5.960 24.290 1.00 96.62 255 GLU A CA 1
ATOM 1931 C C . GLU A 1 255 ? -12.474 7.358 23.663 1.00 96.62 255 GLU A C 1
ATOM 1933 O O . GLU A 1 255 ? -13.475 8.066 23.569 1.00 96.62 255 GLU A O 1
ATOM 1938 N N . ALA A 1 256 ? -11.293 7.738 23.163 1.00 97.31 256 ALA A N 1
ATOM 1939 C CA . ALA A 1 256 ? -11.094 9.017 22.480 1.00 97.31 256 ALA A CA 1
ATOM 1940 C C . ALA A 1 256 ? -11.952 9.150 21.209 1.00 97.31 256 ALA A C 1
ATOM 1942 O O . ALA A 1 256 ? -12.450 10.240 20.929 1.00 97.31 256 ALA A O 1
ATOM 1943 N N . LEU A 1 257 ? -12.203 8.045 20.494 1.00 96.56 257 LEU A N 1
ATOM 1944 C CA . LEU A 1 257 ? -13.084 8.017 19.322 1.00 96.56 257 LEU A CA 1
ATOM 1945 C C . LEU A 1 257 ? -14.505 8.505 19.627 1.00 96.56 257 LEU A C 1
ATOM 1947 O O . LEU A 1 257 ? -15.154 9.003 18.721 1.00 96.56 257 LEU A O 1
ATOM 1951 N N . ARG A 1 258 ? -14.986 8.447 20.880 1.00 95.69 258 ARG A N 1
ATOM 1952 C CA . ARG A 1 258 ? -16.329 8.947 21.242 1.00 95.69 258 ARG A CA 1
ATOM 1953 C C . ARG A 1 258 ? -16.520 10.438 20.973 1.00 95.69 258 ARG A C 1
ATOM 1955 O O . ARG A 1 258 ? -17.662 10.893 20.908 1.00 95.69 258 ARG A O 1
ATOM 1962 N N . ALA A 1 259 ? -15.427 11.195 20.911 1.00 96.00 259 ALA A N 1
ATOM 1963 C CA . ALA A 1 259 ? -15.449 12.621 20.616 1.00 96.00 259 ALA A CA 1
ATOM 1964 C C . ALA A 1 259 ? -15.463 12.917 19.106 1.00 96.00 259 ALA A C 1
ATOM 1966 O O . ALA A 1 259 ? -15.732 14.057 18.726 1.00 96.00 259 ALA A O 1
ATOM 1967 N N . GLU A 1 260 ? -15.192 11.921 18.260 1.00 96.75 260 GLU A N 1
ATOM 1968 C CA . GLU A 1 260 ? -15.107 12.092 16.814 1.00 96.75 260 GLU A CA 1
ATOM 1969 C C . GLU A 1 260 ? -16.479 11.900 16.145 1.00 96.75 260 GLU A C 1
ATOM 1971 O O . GLU A 1 260 ? -17.215 10.962 16.459 1.00 96.75 260 GLU A O 1
ATOM 1976 N N . PRO A 1 261 ? -16.873 12.765 15.198 1.00 95.19 261 PRO A N 1
ATOM 1977 C CA . PRO A 1 261 ? -18.130 12.611 14.479 1.00 95.19 261 PRO A CA 1
ATOM 1978 C C . PRO A 1 261 ? -18.009 11.531 13.393 1.00 95.19 261 PRO A C 1
ATOM 1980 O O . PRO A 1 261 ? -17.740 11.831 12.233 1.00 95.19 261 PRO A O 1
ATOM 1983 N N . LEU A 1 262 ? -18.231 10.270 13.764 1.00 96.25 262 LEU A N 1
ATOM 1984 C CA . LEU A 1 262 ? -18.245 9.150 12.815 1.00 96.25 262 LEU A CA 1
ATOM 1985 C C . LEU A 1 262 ? -19.562 9.090 12.025 1.00 96.25 262 LEU A C 1
ATOM 1987 O O . LEU A 1 262 ? -20.650 9.147 12.613 1.00 96.25 262 LEU A O 1
ATOM 1991 N N . SER A 1 263 ? -19.466 8.950 10.699 1.00 95.50 263 SER A N 1
ATOM 1992 C CA . SER A 1 263 ? -20.613 8.668 9.834 1.00 95.50 263 SER A CA 1
ATOM 1993 C C . SER A 1 263 ? -21.025 7.195 9.964 1.00 95.50 263 SER A C 1
ATOM 1995 O O . SER A 1 263 ? -20.421 6.403 10.683 1.00 95.50 263 SER A O 1
ATOM 1997 N N . ARG A 1 264 ? -22.110 6.799 9.292 1.00 95.75 264 ARG A N 1
ATOM 1998 C CA . ARG A 1 264 ? -22.560 5.396 9.241 1.00 95.75 264 ARG A CA 1
ATOM 1999 C C . ARG A 1 264 ? -21.897 4.629 8.095 1.00 95.75 264 ARG A C 1
ATOM 2001 O O . ARG A 1 264 ? -22.534 3.796 7.461 1.00 95.75 264 ARG A O 1
ATOM 2008 N N . GLU A 1 265 ? -20.631 4.930 7.848 1.00 96.88 265 GLU A N 1
ATOM 2009 C CA . GLU A 1 265 ? -19.771 4.290 6.857 1.00 96.88 265 GLU A CA 1
ATOM 2010 C C . GLU A 1 265 ? -18.647 3.530 7.580 1.00 96.88 265 GLU A C 1
ATOM 2012 O O . GLU A 1 265 ? -18.496 3.607 8.801 1.00 96.88 265 GLU A O 1
ATOM 2017 N N . VAL A 1 266 ? -17.880 2.736 6.839 1.00 97.75 266 VAL A N 1
ATOM 2018 C CA . VAL A 1 266 ? -16.719 2.020 7.363 1.00 97.75 266 VAL A CA 1
ATOM 2019 C C . VAL A 1 266 ? -15.558 2.996 7.511 1.00 97.75 266 VAL A C 1
ATOM 2021 O O . VAL A 1 266 ? -15.123 3.592 6.522 1.00 97.75 266 VAL A O 1
ATOM 2024 N N . HIS A 1 267 ? -15.029 3.097 8.729 1.00 98.00 267 HIS A N 1
ATOM 2025 C CA . HIS A 1 267 ? -13.876 3.941 9.035 1.00 98.00 267 HIS A CA 1
ATOM 2026 C C . HIS A 1 267 ? -12.607 3.114 9.253 1.00 98.00 267 HIS A C 1
ATOM 2028 O O . HIS A 1 267 ? -12.651 2.033 9.847 1.00 98.00 267 HIS A O 1
ATOM 2034 N N . GLY A 1 268 ? -11.465 3.618 8.791 1.00 97.62 268 GLY A N 1
ATOM 2035 C CA . GLY A 1 268 ? -10.154 3.001 8.999 1.00 97.62 268 GLY A CA 1
ATOM 2036 C C . GLY A 1 268 ? -9.425 3.604 10.195 1.00 97.62 268 GLY A C 1
ATOM 2037 O O . GLY A 1 268 ? -9.263 4.817 10.259 1.00 97.62 268 GLY A O 1
ATOM 2038 N N . LEU A 1 269 ? -8.925 2.771 11.109 1.00 97.94 269 LEU A N 1
ATOM 2039 C CA . LEU A 1 269 ? -8.090 3.197 12.235 1.00 97.94 269 LEU A CA 1
ATOM 2040 C C . LEU A 1 269 ? -6.687 2.600 12.100 1.00 97.94 269 LEU A C 1
ATOM 2042 O O . LEU A 1 269 ? -6.518 1.376 12.105 1.00 97.94 269 LEU A O 1
ATOM 2046 N N . ARG A 1 270 ? -5.669 3.462 12.034 1.00 98.06 270 ARG A N 1
ATOM 2047 C CA . ARG A 1 270 ? -4.258 3.057 12.042 1.00 98.06 270 ARG A CA 1
ATOM 2048 C C . ARG A 1 270 ? -3.559 3.571 13.290 1.00 98.06 270 ARG A C 1
ATOM 2050 O O . ARG A 1 270 ? -3.630 4.751 13.608 1.00 98.06 270 ARG A O 1
ATOM 2057 N N . LEU A 1 271 ? -2.795 2.689 13.920 1.00 98.25 271 LEU A N 1
ATOM 2058 C CA . LEU A 1 271 ? -1.789 3.010 14.923 1.00 98.25 271 LEU A CA 1
ATOM 2059 C C . LEU A 1 271 ? -0.419 2.570 14.400 1.00 98.25 271 LEU A C 1
ATOM 2061 O O . LEU A 1 271 ? -0.224 1.387 14.123 1.00 98.25 271 LEU A O 1
ATOM 2065 N N . PHE A 1 272 ? 0.539 3.487 14.318 1.00 98.06 272 PHE A N 1
ATOM 2066 C CA . PHE A 1 272 ? 1.957 3.193 14.145 1.00 98.06 272 PHE A CA 1
ATOM 2067 C C . PHE A 1 272 ? 2.791 4.088 15.063 1.00 98.06 272 PHE A C 1
ATOM 2069 O O . PHE A 1 272 ? 2.937 5.290 14.848 1.00 98.06 272 PHE A O 1
ATOM 2076 N N . VAL A 1 273 ? 3.365 3.484 16.100 1.00 98.12 273 VAL A N 1
ATOM 2077 C CA . VAL A 1 273 ? 4.240 4.178 17.050 1.00 98.12 273 VAL A CA 1
ATOM 2078 C C . VAL A 1 273 ? 5.607 3.523 17.074 1.00 98.12 273 VAL A C 1
ATOM 2080 O O . VAL A 1 273 ? 5.714 2.296 17.071 1.00 98.12 273 VAL A O 1
ATOM 2083 N N . ALA A 1 274 ? 6.658 4.334 17.115 1.00 97.81 274 ALA A N 1
ATOM 2084 C CA . ALA A 1 274 ? 8.029 3.867 17.266 1.00 97.81 274 ALA A CA 1
ATOM 2085 C C . ALA A 1 274 ? 8.692 4.567 18.447 1.00 97.81 274 ALA A C 1
ATOM 2087 O O . ALA A 1 274 ? 8.553 5.777 18.601 1.00 97.81 274 ALA A O 1
ATOM 2088 N N . TYR A 1 275 ? 9.444 3.813 19.241 1.00 98.00 275 TYR A N 1
ATOM 2089 C CA . TYR A 1 275 ? 10.181 4.299 20.399 1.00 98.00 275 TYR A CA 1
ATOM 2090 C C . TYR A 1 275 ? 11.647 3.872 20.323 1.00 98.00 275 TYR A C 1
ATOM 2092 O O . TYR A 1 275 ? 11.954 2.788 19.819 1.00 98.00 275 TYR A O 1
ATOM 2100 N N . ARG A 1 276 ? 12.548 4.691 20.866 1.00 97.56 276 ARG A N 1
ATOM 2101 C CA . ARG A 1 276 ? 13.941 4.326 21.149 1.00 97.56 276 ARG A CA 1
ATOM 2102 C C . ARG A 1 276 ? 14.268 4.694 22.581 1.00 97.56 276 ARG A C 1
ATOM 2104 O O . ARG A 1 276 ? 14.118 5.848 22.952 1.00 97.56 276 ARG A O 1
ATOM 2111 N N . ASP A 1 277 ? 14.715 3.711 23.353 1.00 96.62 277 ASP A N 1
ATOM 2112 C CA . ASP A 1 277 ? 15.142 3.909 24.744 1.00 96.62 277 ASP A CA 1
ATOM 2113 C C . ASP A 1 277 ? 14.077 4.629 25.593 1.00 96.62 277 ASP A C 1
ATOM 2115 O O . ASP A 1 277 ? 14.357 5.534 26.372 1.00 96.62 277 ASP A O 1
ATOM 2119 N N . GLY A 1 278 ? 12.814 4.236 25.385 1.00 95.38 278 GLY A N 1
ATOM 2120 C CA . GLY A 1 278 ? 11.650 4.809 26.060 1.00 95.38 278 GLY A CA 1
ATOM 2121 C C . GLY A 1 278 ? 11.112 6.106 25.444 1.00 95.38 278 GLY A C 1
ATOM 2122 O O . GLY A 1 278 ? 9.999 6.508 25.778 1.00 95.38 278 GLY A O 1
ATOM 2123 N N . GLU A 1 279 ? 11.836 6.736 24.519 1.00 97.00 279 GLU A N 1
ATOM 2124 C CA . GLU A 1 279 ? 11.435 7.998 23.893 1.00 97.00 279 GLU A CA 1
ATOM 2125 C C . GLU A 1 279 ? 10.666 7.775 22.588 1.00 97.00 279 GLU A C 1
ATOM 2127 O O . GLU A 1 279 ? 11.057 6.964 21.747 1.00 97.00 279 GLU A O 1
ATOM 2132 N N . LEU A 1 280 ? 9.566 8.509 22.407 1.00 97.25 280 LEU A N 1
ATOM 2133 C CA . LEU A 1 280 ? 8.718 8.440 21.217 1.00 97.25 280 LEU A CA 1
ATOM 2134 C C . LEU A 1 280 ? 9.433 9.065 20.009 1.00 97.25 280 LEU A C 1
ATOM 2136 O O . LEU A 1 280 ? 9.715 10.260 19.991 1.00 97.25 280 LEU A O 1
ATOM 2140 N N . LEU A 1 281 ? 9.703 8.255 18.986 1.00 97.38 281 LEU A N 1
ATOM 2141 C CA . LEU A 1 281 ? 10.335 8.667 17.728 1.00 97.38 281 LEU A CA 1
ATOM 2142 C C . LEU A 1 281 ? 9.328 8.935 16.610 1.00 97.38 281 LEU A C 1
ATOM 2144 O O . LEU A 1 281 ? 9.551 9.790 15.756 1.00 97.38 281 LEU A O 1
ATOM 2148 N N . THR A 1 282 ? 8.253 8.154 16.556 1.00 97.50 282 THR A N 1
ATOM 2149 C CA . THR A 1 282 ? 7.210 8.284 15.534 1.00 97.50 282 THR A CA 1
ATOM 2150 C C . THR A 1 282 ? 5.865 8.091 16.193 1.00 97.50 282 THR A C 1
ATOM 2152 O O . THR A 1 282 ? 5.691 7.139 16.952 1.00 97.50 282 THR A O 1
ATOM 2155 N N . ASN A 1 283 ? 4.941 8.997 15.893 1.00 98.00 283 ASN A N 1
ATOM 2156 C CA . ASN A 1 283 ? 3.587 8.989 16.408 1.00 98.00 283 ASN A CA 1
ATOM 2157 C C . ASN A 1 283 ? 2.607 9.179 15.253 1.00 98.00 283 ASN A C 1
ATOM 2159 O O . ASN A 1 283 ? 2.278 10.307 14.910 1.00 98.00 283 ASN A O 1
ATOM 2163 N N . GLU A 1 284 ? 2.215 8.085 14.614 1.00 98.12 284 GLU A N 1
ATOM 2164 C CA . GLU A 1 284 ? 1.241 8.101 13.530 1.00 98.12 284 GLU A CA 1
ATOM 2165 C C . GLU A 1 284 ? -0.033 7.418 14.028 1.00 98.12 284 GLU A C 1
ATOM 2167 O O . GLU A 1 284 ? -0.068 6.201 14.232 1.00 98.12 284 GLU A O 1
ATOM 2172 N N . VAL A 1 285 ? -1.082 8.209 14.239 1.00 98.44 285 VAL A N 1
ATOM 2173 C CA . VAL A 1 285 ? -2.428 7.696 14.493 1.00 98.44 285 VAL A CA 1
ATOM 2174 C C . VAL A 1 285 ? -3.344 8.297 13.446 1.00 98.44 285 VAL A C 1
ATOM 2176 O O . VAL A 1 285 ? -3.503 9.514 13.405 1.00 98.44 285 VAL A O 1
ATOM 2179 N N . LEU A 1 286 ? -3.901 7.456 12.576 1.00 97.94 286 LEU A N 1
ATOM 2180 C CA . LEU A 1 286 ? -4.736 7.908 11.466 1.00 97.94 286 LEU A CA 1
ATOM 2181 C C . LEU A 1 286 ? -6.174 7.434 11.639 1.00 97.94 286 LEU A C 1
ATOM 2183 O O . LEU A 1 286 ? -6.404 6.270 11.980 1.00 97.94 286 LEU A O 1
ATOM 2187 N N . LEU A 1 287 ? -7.112 8.321 11.324 1.00 97.56 287 LEU A N 1
ATOM 2188 C CA . LEU A 1 287 ? -8.521 8.012 11.118 1.00 97.56 287 LEU A CA 1
ATOM 2189 C C . LEU A 1 287 ? -8.846 8.310 9.650 1.00 97.56 287 LEU A C 1
ATOM 2191 O O . LEU A 1 287 ? -8.584 9.406 9.165 1.00 97.56 287 LEU A O 1
ATOM 2195 N N . ASP A 1 288 ? -9.326 7.306 8.920 1.00 96.31 288 ASP A N 1
ATOM 2196 C CA . ASP A 1 288 ? -9.625 7.376 7.480 1.00 96.31 288 ASP A CA 1
ATOM 2197 C C . ASP A 1 288 ? -8.447 7.824 6.600 1.00 96.31 288 ASP A C 1
ATOM 2199 O O . ASP A 1 288 ? -8.619 8.387 5.522 1.00 96.31 288 ASP A O 1
ATOM 2203 N N . GLY A 1 289 ? -7.225 7.523 7.049 1.00 94.38 289 GLY A N 1
ATOM 2204 C CA . GLY A 1 289 ? -5.989 7.882 6.351 1.00 94.38 289 GLY A CA 1
ATOM 2205 C C . GLY A 1 289 ? -5.486 9.296 6.642 1.00 94.38 289 GLY A C 1
ATOM 2206 O O . GLY A 1 289 ? -4.406 9.645 6.168 1.00 94.38 289 GLY A O 1
ATOM 2207 N N . GLU A 1 290 ? -6.202 10.071 7.455 1.00 96.06 290 GLU A N 1
ATOM 2208 C CA . GLU A 1 290 ? -5.802 11.411 7.880 1.00 96.06 290 GLU A CA 1
ATOM 2209 C C . GLU A 1 290 ? -5.234 11.392 9.308 1.00 96.06 290 GLU A C 1
ATOM 2211 O O . GLU A 1 290 ? -5.719 10.622 10.145 1.00 96.06 290 GLU A O 1
ATOM 2216 N N . PRO A 1 291 ? -4.217 12.220 9.626 1.00 97.50 291 PRO A N 1
ATOM 2217 C CA . PRO A 1 291 ? -3.719 12.364 10.990 1.00 97.50 291 PRO A CA 1
ATOM 2218 C C . PRO A 1 291 ? -4.843 12.709 11.963 1.00 97.50 291 PRO A C 1
ATOM 2220 O O . PRO A 1 291 ? -5.624 13.630 11.719 1.00 97.50 291 PRO A O 1
ATOM 2223 N N . TRP A 1 292 ? -4.905 11.985 13.078 1.00 98.12 292 TRP A N 1
ATOM 2224 C CA . TRP A 1 292 ? -5.925 12.162 14.102 1.00 98.12 292 TRP A CA 1
ATOM 2225 C C . TRP A 1 292 ? -5.307 12.704 15.403 1.00 98.12 292 TRP A C 1
ATOM 2227 O O . TRP A 1 292 ? -4.794 11.927 16.216 1.00 98.12 292 TRP A O 1
ATOM 2237 N N . PRO A 1 293 ? -5.393 14.027 15.665 1.00 98.12 293 PRO A N 1
ATOM 2238 C CA . PRO A 1 293 ? -4.743 14.650 16.822 1.00 98.12 293 PRO A CA 1
ATOM 2239 C C . PRO A 1 293 ? -5.187 14.086 18.178 1.00 98.12 293 PRO A C 1
ATOM 2241 O O . PRO A 1 293 ? -4.380 13.984 19.102 1.00 98.12 293 PRO A O 1
ATOM 2244 N N . GLY A 1 294 ? -6.464 13.704 18.312 1.00 97.94 294 GLY A N 1
ATOM 2245 C CA . GLY A 1 294 ? -6.980 13.075 19.531 1.00 97.94 294 GLY A CA 1
ATOM 2246 C C . GLY A 1 294 ? -6.312 11.726 19.805 1.00 97.94 294 GLY A C 1
ATOM 2247 O O . GLY A 1 294 ? -5.911 11.445 20.936 1.00 97.94 294 GLY A O 1
ATOM 2248 N N . GLY A 1 295 ? -6.109 10.930 18.756 1.00 98.31 295 GLY A N 1
ATOM 2249 C CA . GLY A 1 295 ? -5.402 9.658 18.831 1.00 98.31 295 GLY A CA 1
ATOM 2250 C C . GLY A 1 295 ? -3.909 9.825 19.115 1.00 98.31 295 GLY A C 1
ATOM 2251 O O . GLY A 1 295 ? -3.365 9.146 19.987 1.00 98.31 295 GLY A O 1
ATOM 2252 N N . GLU A 1 296 ? -3.257 10.778 18.450 1.00 98.56 296 GLU A N 1
ATOM 2253 C CA . GLU A 1 296 ? -1.845 11.109 18.682 1.00 98.56 296 GLU A CA 1
ATOM 2254 C C . GLU A 1 296 ? -1.584 11.579 20.121 1.00 98.56 296 GLU A C 1
ATOM 2256 O O . GLU A 1 296 ? -0.539 11.266 20.699 1.00 98.56 296 GLU A O 1
ATOM 2261 N N . ALA A 1 297 ? -2.528 12.300 20.732 1.00 98.44 297 ALA A N 1
ATOM 2262 C CA . ALA A 1 297 ? -2.432 12.698 22.134 1.00 98.44 297 ALA A CA 1
ATOM 2263 C C . ALA A 1 297 ? -2.495 11.487 23.085 1.00 98.44 297 ALA A C 1
ATOM 2265 O O . ALA A 1 297 ? -1.754 11.435 24.072 1.00 98.44 297 ALA A O 1
ATOM 2266 N N . VAL A 1 298 ? -3.335 10.488 22.783 1.00 98.38 298 VAL A N 1
ATOM 2267 C CA . VAL A 1 298 ? -3.449 9.249 23.575 1.00 98.38 298 VAL A CA 1
ATOM 2268 C C . VAL A 1 298 ? -2.136 8.466 23.578 1.00 98.38 298 VAL A C 1
ATOM 2270 O O . VAL A 1 298 ? -1.684 8.017 24.636 1.00 98.38 298 VAL A O 1
ATOM 2273 N N . THR A 1 299 ? -1.518 8.297 22.412 1.00 97.50 299 THR A N 1
ATOM 2274 C CA . THR A 1 299 ? -0.252 7.567 22.253 1.00 97.50 299 THR A CA 1
ATOM 2275 C C . THR A 1 299 ? 0.937 8.340 22.811 1.00 97.50 299 THR A C 1
ATOM 2277 O O . THR A 1 299 ? 1.804 7.735 23.441 1.00 97.50 299 THR A O 1
ATOM 2280 N N . ALA A 1 300 ? 0.961 9.669 22.673 1.00 97.50 300 ALA A N 1
ATOM 2281 C CA . ALA A 1 300 ? 1.982 10.518 23.288 1.00 97.50 300 ALA A CA 1
ATOM 2282 C C . ALA A 1 300 ? 1.951 10.453 24.825 1.00 97.50 300 ALA A C 1
ATOM 2284 O O . ALA A 1 300 ? 2.994 10.522 25.471 1.00 97.50 300 ALA A O 1
ATOM 2285 N N . ALA A 1 301 ? 0.766 10.273 25.415 1.00 97.19 301 ALA A N 1
ATOM 2286 C CA . ALA A 1 301 ? 0.588 10.067 26.852 1.00 97.19 301 ALA A CA 1
ATOM 2287 C C . ALA A 1 301 ? 0.775 8.600 27.296 1.00 97.19 301 ALA A C 1
ATOM 2289 O O . ALA A 1 301 ? 0.602 8.277 28.475 1.00 97.19 301 ALA A O 1
ATOM 2290 N N . ALA A 1 302 ? 1.056 7.673 26.377 1.00 96.00 302 ALA A N 1
ATOM 2291 C CA . ALA A 1 302 ? 1.309 6.275 26.699 1.00 96.00 302 ALA A CA 1
ATOM 2292 C C . ALA A 1 302 ? 2.786 6.035 27.030 1.00 96.00 302 ALA A C 1
ATOM 2294 O O . ALA A 1 302 ? 3.682 6.589 26.398 1.00 96.00 302 ALA A O 1
ATOM 2295 N N . ALA A 1 303 ? 3.040 5.152 27.998 1.00 95.06 303 ALA A N 1
ATOM 2296 C CA . ALA A 1 303 ? 4.388 4.657 28.237 1.00 95.06 303 ALA A CA 1
ATOM 2297 C C . ALA A 1 303 ? 4.873 3.841 27.031 1.00 95.06 303 ALA A C 1
ATOM 2299 O O . ALA A 1 303 ? 4.096 3.094 26.427 1.00 95.06 303 ALA A O 1
ATOM 2300 N N . ALA A 1 304 ? 6.166 3.948 26.720 1.00 96.12 304 ALA A N 1
ATOM 2301 C CA . ALA A 1 304 ? 6.794 3.091 25.730 1.00 96.12 304 ALA A CA 1
ATOM 2302 C C . ALA A 1 304 ? 6.588 1.611 26.101 1.00 96.12 304 ALA A C 1
ATOM 2304 O O . ALA A 1 304 ? 6.704 1.249 27.277 1.00 96.12 304 ALA A O 1
ATOM 2305 N N . PRO A 1 305 ? 6.328 0.727 25.123 1.00 96.00 305 PRO A N 1
ATOM 2306 C CA . PRO A 1 305 ? 6.102 -0.685 25.410 1.00 96.00 305 PRO A CA 1
ATOM 2307 C C . PRO A 1 305 ? 7.378 -1.390 25.896 1.00 96.00 305 PRO A C 1
ATOM 2309 O O . PRO A 1 305 ? 7.296 -2.454 26.503 1.00 96.00 305 PRO A O 1
ATOM 2312 N N . LEU A 1 306 ? 8.551 -0.800 25.644 1.00 95.94 306 LEU A N 1
ATOM 2313 C CA . LEU A 1 306 ? 9.854 -1.236 26.133 1.00 95.94 306 LEU A CA 1
ATOM 2314 C C . LEU A 1 306 ? 10.665 -0.019 26.599 1.00 95.94 306 LEU A C 1
ATOM 2316 O O . LEU A 1 306 ? 10.644 1.021 25.945 1.00 95.94 306 LEU A O 1
ATOM 2320 N N . ALA A 1 307 ? 11.411 -0.170 27.697 1.00 94.62 307 ALA A N 1
ATOM 2321 C CA . ALA A 1 307 ? 12.241 0.902 28.259 1.00 94.62 307 ALA A CA 1
ATOM 2322 C C . ALA A 1 307 ? 13.562 1.132 27.501 1.00 94.62 307 ALA A C 1
ATOM 2324 O O . ALA A 1 307 ? 14.133 2.209 27.574 1.00 94.62 307 ALA A O 1
ATOM 2325 N N . GLU A 1 308 ? 14.053 0.120 26.784 1.00 95.81 308 GLU A N 1
ATOM 2326 C CA . GLU A 1 308 ? 15.357 0.137 26.107 1.00 95.81 308 GLU A CA 1
ATOM 2327 C C . GLU A 1 308 ? 15.241 -0.443 24.695 1.00 95.81 308 GLU A C 1
ATOM 2329 O O . GLU A 1 308 ? 14.405 -1.325 24.443 1.00 95.81 308 GLU A O 1
ATOM 2334 N N . GLY A 1 309 ? 16.116 0.004 23.798 1.00 95.69 309 GLY A N 1
ATOM 2335 C CA . GLY A 1 309 ? 16.188 -0.455 22.417 1.00 95.69 309 GLY A CA 1
ATOM 2336 C C . GLY A 1 309 ? 15.176 0.226 21.497 1.00 95.69 309 GLY A C 1
ATOM 2337 O O . GLY A 1 309 ? 14.398 1.088 21.906 1.00 95.69 309 GLY A O 1
ATOM 2338 N N . LEU A 1 310 ? 15.210 -0.159 20.220 1.00 97.31 310 LEU A N 1
ATOM 2339 C CA . LEU A 1 310 ? 14.281 0.317 19.197 1.00 97.31 310 LEU A CA 1
ATOM 2340 C C . LEU A 1 310 ? 13.089 -0.637 19.105 1.00 97.31 310 LEU A C 1
ATOM 2342 O O . LEU A 1 310 ? 13.267 -1.837 18.914 1.00 97.31 310 LEU A O 1
ATOM 2346 N N . VAL A 1 311 ? 11.876 -0.105 19.182 1.00 97.75 311 VAL A N 1
ATOM 2347 C CA . VAL A 1 311 ? 10.644 -0.878 19.002 1.00 97.75 311 VAL A CA 1
ATOM 2348 C C . VAL A 1 311 ? 9.644 -0.063 18.209 1.00 97.75 311 VAL A C 1
ATOM 2350 O O . VAL A 1 311 ? 9.476 1.124 18.466 1.00 97.75 311 VAL A O 1
ATOM 2353 N N . ALA A 1 312 ? 8.962 -0.692 17.259 1.00 97.44 312 ALA A N 1
ATOM 2354 C CA . ALA A 1 312 ? 7.763 -0.117 16.672 1.00 97.44 312 ALA A CA 1
ATOM 2355 C C . ALA A 1 312 ? 6.593 -1.093 16.753 1.00 97.44 312 ALA A C 1
ATOM 2357 O O . ALA A 1 312 ? 6.767 -2.310 16.649 1.00 97.44 312 ALA A O 1
ATOM 2358 N N . VAL A 1 313 ? 5.408 -0.536 16.968 1.00 97.94 313 VAL A N 1
ATOM 2359 C CA . VAL A 1 313 ? 4.142 -1.249 17.093 1.00 97.94 313 VAL A CA 1
ATOM 2360 C C . VAL A 1 313 ? 3.199 -0.700 16.038 1.00 97.94 313 VAL A C 1
ATOM 2362 O O . VAL A 1 313 ? 2.991 0.512 15.970 1.00 97.94 313 VAL A O 1
ATOM 2365 N N . ARG A 1 314 ? 2.626 -1.594 15.229 1.00 98.06 314 ARG A N 1
ATOM 2366 C CA . ARG A 1 314 ? 1.566 -1.271 14.275 1.00 98.06 314 ARG A CA 1
ATOM 2367 C C . ARG A 1 314 ? 0.309 -2.072 14.577 1.00 98.06 314 ARG A C 1
ATOM 2369 O O . ARG A 1 314 ? 0.394 -3.284 14.774 1.00 98.06 314 ARG A O 1
ATOM 2376 N N . VAL A 1 315 ? -0.839 -1.409 14.532 1.00 98.19 315 VAL A N 1
ATOM 2377 C CA . VAL A 1 315 ? -2.165 -2.035 14.518 1.00 98.19 315 VAL A CA 1
ATOM 2378 C C . VAL A 1 315 ? -3.010 -1.332 13.461 1.00 98.19 315 VAL A C 1
ATOM 2380 O O . VAL A 1 315 ? -2.959 -0.110 13.333 1.00 98.19 315 VAL A O 1
ATOM 2383 N N . PHE A 1 316 ? -3.773 -2.107 12.702 1.00 98.44 316 PHE A N 1
ATOM 2384 C CA . PHE A 1 316 ? -4.779 -1.601 11.778 1.00 98.44 316 PHE A CA 1
ATOM 2385 C C . PHE A 1 316 ? -6.114 -2.273 12.082 1.00 98.44 316 PHE A C 1
ATOM 2387 O O . PHE A 1 316 ? -6.154 -3.463 12.414 1.00 98.44 316 PHE A O 1
ATOM 2394 N N . GLY A 1 317 ? -7.199 -1.523 11.954 1.00 97.88 317 GLY A N 1
ATOM 2395 C CA . GLY A 1 317 ? -8.537 -2.072 12.045 1.00 97.88 317 GLY A CA 1
ATOM 2396 C C . GLY A 1 317 ? -9.580 -1.209 11.364 1.00 97.88 317 GLY A C 1
ATOM 2397 O O . GLY A 1 317 ? -9.310 -0.078 10.960 1.00 97.88 317 GLY A O 1
ATOM 2398 N N . LEU A 1 318 ? -10.776 -1.773 11.249 1.00 98.31 318 LEU A N 1
ATOM 2399 C CA . LEU A 1 318 ? -11.943 -1.108 10.690 1.00 98.31 318 LEU A CA 1
ATOM 2400 C C . LEU A 1 318 ? -13.020 -0.945 11.759 1.00 98.31 318 LEU A C 1
ATOM 2402 O O . LEU A 1 318 ? -13.282 -1.872 12.523 1.00 98.31 318 LEU A O 1
ATOM 2406 N N . LEU A 1 319 ? -13.664 0.216 11.782 1.00 98.00 319 LEU A N 1
ATOM 2407 C CA . LEU A 1 319 ? -14.919 0.448 12.490 1.00 98.00 319 LEU A CA 1
ATOM 2408 C C . LEU A 1 319 ? -16.046 0.218 11.485 1.00 98.00 319 LEU A C 1
ATOM 2410 O O . LEU A 1 319 ? -16.244 1.020 10.574 1.00 98.00 319 LEU A O 1
ATOM 2414 N N . VAL A 1 320 ? -16.759 -0.894 11.629 1.00 97.88 320 VAL A N 1
ATOM 2415 C CA . VAL A 1 320 ? -17.826 -1.301 10.710 1.00 97.88 320 VAL A CA 1
ATOM 2416 C C . VAL A 1 320 ? -19.175 -0.961 11.342 1.00 97.88 320 VAL A C 1
ATOM 2418 O O . VAL A 1 320 ? -19.454 -1.441 12.441 1.00 97.88 320 VAL A O 1
ATOM 2421 N N . PRO A 1 321 ? -20.022 -0.131 10.716 1.00 97.06 321 PRO A N 1
ATOM 2422 C CA . PRO A 1 321 ? -21.322 0.214 11.275 1.00 97.06 321 PRO A CA 1
ATOM 2423 C C . PRO A 1 321 ? -22.180 -1.049 11.397 1.00 97.06 321 PRO A C 1
ATOM 2425 O O . PRO A 1 321 ? -22.283 -1.831 10.458 1.00 97.06 321 PRO A O 1
ATOM 2428 N N . VAL A 1 322 ? -22.812 -1.254 12.553 1.00 94.88 322 VAL A N 1
ATOM 2429 C CA . VAL A 1 322 ? -23.797 -2.336 12.709 1.00 94.88 322 VAL A CA 1
ATOM 2430 C C . VAL A 1 322 ? -25.173 -1.765 12.491 1.00 94.88 322 VAL A C 1
ATOM 2432 O O . VAL A 1 322 ? -25.570 -0.857 13.228 1.00 94.88 322 VAL A O 1
ATOM 2435 N N . ASP A 1 323 ? -25.879 -2.277 11.495 1.00 83.62 323 ASP A N 1
ATOM 2436 C CA . ASP A 1 323 ? -27.244 -1.863 11.207 1.00 83.62 323 ASP A CA 1
ATOM 2437 C C . ASP A 1 323 ? -28.120 -1.971 12.459 1.00 83.62 323 ASP A C 1
ATOM 2439 O O . ASP A 1 323 ? -28.012 -2.914 13.249 1.00 83.62 323 ASP A O 1
ATOM 2443 N N . ALA A 1 324 ? -28.963 -0.959 12.673 1.00 54.53 324 ALA A N 1
ATOM 2444 C CA . ALA A 1 324 ? -29.984 -1.040 13.704 1.00 54.53 324 ALA A CA 1
ATOM 2445 C C . ALA A 1 324 ? -30.963 -2.149 13.292 1.00 54.53 324 ALA A C 1
ATOM 2447 O O . ALA A 1 324 ? -31.578 -2.053 12.231 1.00 54.53 324 ALA A O 1
ATOM 2448 N N . ALA A 1 325 ? -31.029 -3.209 14.100 1.00 38.81 325 ALA A N 1
ATOM 2449 C CA . ALA A 1 325 ? -31.977 -4.306 13.929 1.00 38.81 325 ALA A CA 1
ATOM 2450 C C . ALA A 1 325 ? -33.436 -3.827 13.983 1.00 38.81 325 ALA A C 1
ATOM 2452 O O . ALA A 1 325 ? -33.717 -2.867 14.742 1.00 38.81 325 ALA A O 1
#

Radius of gyration: 25.98 Å; chains: 1; bounding box: 61×42×74 Å

Sequence (325 aa):
MPFPAARSALPLAKRLLVFLPMAFTRRLLPDVRYPDTVAAPGGRVRLADEPVFAAAAARARNADRAEIERVALRCSEFNAINNALEDGADLRGLVIGETTLRDDLTPVLPGDGGVPSARAVFEDLLRGHDVPLDGEAQVDALLFVHPSPPGRVMAQIDFVVAHPAVAGSRLVESFAAHGTTWREAIRGALHLFERASLHPLIDGLLRPGSVPDQVQRTRYEHPGGAFDLVLGPQLTMFADRPVPPAGPVLDRLTEALRAEPLSREVHGLRLFVAYRDGELLTNEVLLDGEPWPGGEAVTAAAAAPLAEGLVAVRVFGLLVPVDAA

pLDDT: mean 90.57, std 13.3, range [24.62, 98.56]

Secondary structure (DSSP, 8-state):
-PPP---SS-HHHHHHHHHHHHHHHHHH-TTSB--SEEEETTEEEEGGG-HHHHHHHHHHHT--HHHHHHHHTT-HHHHHHHHHHHTT--STT-BPPPEEPSS------TTTT-S--HHHHHHHHHHHTT--SSSS-EEEEEEEEE---TT-EEEEEEEEEE-TTBSSS-EEEEEEEEESSHHHHHHHHHHHHHHHTHHHHIIIIISTTS-GGGSEEEEE--TT--EEEEEPPPEEES-SS----SHHHHHHHHHHGGGS---SSBEEEEEEEEEETTEEEEEEEEETTEE-HHHHHHHHTSPPS-SSSEEEEEEEEEEEEPPP-

Foldseek 3Di:
DDDPPPDPDQLVVVVCLAQLLVLLLCLVQVQEAEDQWAAEPVGIDGLCPDVSNVVSNVVNVVDDPVRSVVRNVSYPQNVVVVVVVVVPDDSRHHYDDHHYDPHDRDDDDVCSVPADQLFVVLVVLCVVLVQDCPDQKDWDKDWDWDDDPPQKTKIKIWIWIAHPQAPDRIAIDIFMAMDSDPRVGRVRRSVVCSQAPSVQCCCQPRPNPSCPVQWDWDWAQAPQAIWIKTKGDKDKPFDPDDFDDCVVLVVQLSVLCNPPPDHQGKKKWKFKWKDAQFHTDDGATDIRNHGDVSSSVSVNPDTDSDNHGIMMIIMIIMTHHDDDD

Organism: NCBI:txid337895

InterPro domains:
  IPR045929 Protein of unknown function DUF6348 [PF19875] (152-321)